Protein AF-A0A966T792-F1 (afdb_monomer_lite)

Sequence (257 aa):
MSVAAVIASVVPAVSEPPTASIADTRCARQATSRSVGGVTYVCRPVGKVLRWKRVAKSGAVTGTSTVTTSTTSTTTTTTTTIEPYRVPTLASSLPDLCRLRDQSMQRRTYGQLVAGFPVIERNFAAKGTFTLALIPIDFADVPGDSAVLSRVADQMRLVSDWYDMVSDGRVRIEWKVHQSWLRVPGTSADYTMSRSRSNDNFLANAAFAAADPLFDFSAVRAVAFVLPKGQTFMAEGVQGFKHSEFGSNGGYLTNEG

Secondary structure (DSSP, 8-state):
-EEEEEEE--PPP---------TT-B-SSTT-EEEETTEEEEEEEETTEEEEEEPP--------------------------PPPPPPSSPPPPGGGG--B---HHHHHHS---SSBSP--SSS-SSEEEEEEEEEEE-SSSPPPTTHHHHHHHHHHHHHHHHHHHHTTSEEEEEEE--SPEEPSS-GGGG-BSS--TT--HHHHHHHHHHTTTS--TTEEEEEEEPPTT--SBSS-EE--TTSHHHHTTSEE-TT-

Radius of gyration: 26.9 Å; chains: 1; bounding box: 62×50×66 Å

pLDDT: mean 76.92, std 19.43, range [28.58, 96.69]

Foldseek 3Di:
DFAWEWADALDQDPPPDPQPDQFFPFDDDAQDWDDGSNWIWGWHDDDPTIGTDTDDDPDDDDDDDDDDDDDDDDDDDDDPDPDPDDDDPDDDDDCVVVFDDDPDPCCVVPVPDPPTPDDRPPQPHLFDEAEEEEAEEEEPAFDADPCQCVRCVVVLVVVQVVSCVVSVNRYGYDYDYDNDYFYQPHGLLVVADPDEDLADCPVVQSRQVRCQVPDDCVRHHYYYYYYHPPDDRYPGMYTNDCPYPQNVVPHDDGPVD

Structure (mmCIF, N/CA/C/O backbone):
data_AF-A0A966T792-F1
#
_entry.id   AF-A0A966T792-F1
#
loop_
_atom_site.group_PDB
_atom_site.id
_atom_site.type_symbol
_atom_site.label_atom_id
_atom_site.label_alt_id
_atom_site.label_comp_id
_atom_site.label_asym_id
_atom_site.label_entity_id
_atom_site.label_seq_id
_atom_site.pdbx_PDB_ins_code
_atom_site.Cartn_x
_atom_site.Cartn_y
_atom_site.Cartn_z
_atom_site.occupancy
_atom_site.B_iso_or_equiv
_atom_site.auth_seq_id
_atom_site.auth_comp_id
_atom_site.auth_asym_id
_atom_site.auth_atom_id
_atom_site.pdbx_PDB_model_num
ATOM 1 N N . MET A 1 1 ? 17.305 1.413 6.878 1.00 42.06 1 MET A N 1
ATOM 2 C CA . MET A 1 1 ? 16.316 0.843 5.982 1.00 42.06 1 MET A CA 1
ATOM 3 C C . MET A 1 1 ? 15.074 1.653 6.172 1.00 42.06 1 MET A C 1
ATOM 5 O O . MET A 1 1 ? 14.223 1.377 6.997 1.00 42.06 1 MET A O 1
ATOM 9 N N . SER A 1 2 ? 15.023 2.726 5.401 1.00 34.38 2 SER A N 1
ATOM 10 C CA . SER A 1 2 ? 13.855 3.568 5.375 1.00 34.38 2 SER A CA 1
ATOM 11 C C . SER A 1 2 ? 12.761 2.897 4.536 1.00 34.38 2 SER A C 1
ATOM 13 O O . SER A 1 2 ? 13.042 2.374 3.450 1.00 34.38 2 SER A O 1
ATOM 15 N N . VAL A 1 3 ? 11.535 2.874 5.062 1.00 44.16 3 VAL A N 1
ATOM 16 C CA . VAL A 1 3 ? 10.407 2.123 4.488 1.00 44.16 3 VAL A CA 1
ATOM 17 C C . VAL A 1 3 ? 9.389 3.078 3.863 1.00 44.16 3 VAL A C 1
ATOM 19 O O . VAL A 1 3 ? 9.005 4.078 4.472 1.00 44.16 3 VAL A O 1
ATOM 22 N N . ALA A 1 4 ? 8.941 2.787 2.637 1.00 49.62 4 ALA A N 1
ATOM 23 C CA . ALA A 1 4 ? 7.912 3.584 1.966 1.00 49.62 4 ALA A CA 1
ATOM 24 C C . ALA A 1 4 ? 6.506 3.256 2.506 1.00 49.62 4 ALA A C 1
ATOM 26 O O . ALA A 1 4 ? 6.201 2.090 2.748 1.00 49.62 4 ALA A O 1
ATOM 27 N N . ALA A 1 5 ? 5.635 4.259 2.658 1.00 45.00 5 ALA A N 1
ATOM 28 C CA . ALA A 1 5 ? 4.272 4.088 3.165 1.00 45.00 5 ALA A CA 1
ATOM 29 C C . ALA A 1 5 ? 3.234 4.229 2.050 1.00 45.00 5 ALA A C 1
ATOM 31 O O . ALA A 1 5 ? 3.293 5.162 1.246 1.00 45.00 5 ALA A O 1
ATOM 32 N N . VAL A 1 6 ? 2.232 3.359 2.058 1.00 58.16 6 VAL A N 1
ATOM 33 C CA . VAL A 1 6 ? 0.978 3.537 1.328 1.00 58.16 6 VAL A CA 1
ATOM 34 C C . VAL A 1 6 ? -0.155 3.339 2.326 1.00 58.16 6 VAL A C 1
ATOM 36 O O . VAL A 1 6 ? -0.290 2.278 2.926 1.00 58.16 6 VAL A O 1
ATOM 39 N N . ILE A 1 7 ? -0.979 4.361 2.523 1.00 56.19 7 ILE A N 1
ATOM 40 C CA . ILE A 1 7 ? -2.182 4.272 3.348 1.00 56.19 7 ILE A CA 1
ATOM 41 C C . ILE A 1 7 ? -3.351 4.112 2.393 1.00 56.19 7 ILE A C 1
ATOM 43 O O . ILE A 1 7 ? -3.724 5.052 1.689 1.00 56.19 7 ILE A O 1
ATOM 47 N N . ALA A 1 8 ? -3.909 2.908 2.339 1.00 45.19 8 ALA A N 1
ATOM 48 C CA . ALA A 1 8 ? -4.995 2.595 1.428 1.00 45.19 8 ALA A CA 1
ATOM 49 C C . ALA A 1 8 ? -6.330 2.592 2.178 1.00 45.19 8 ALA A C 1
ATOM 51 O O . ALA A 1 8 ? -6.572 1.764 3.059 1.00 45.19 8 ALA A O 1
ATOM 52 N N . SER A 1 9 ? -7.241 3.478 1.767 1.00 36.78 9 SER A N 1
ATOM 53 C CA . SER A 1 9 ? -8.664 3.265 2.016 1.00 36.78 9 SER A CA 1
ATOM 54 C C . SER A 1 9 ? -9.124 2.147 1.084 1.00 36.78 9 SER A C 1
ATOM 56 O O . SER A 1 9 ? -9.331 2.356 -0.111 1.00 36.78 9 SER A O 1
ATOM 58 N N . VAL A 1 10 ? -9.214 0.924 1.608 1.00 38.28 10 VAL A N 1
ATOM 59 C CA . VAL A 1 10 ? -9.790 -0.191 0.854 1.00 38.28 10 VAL A CA 1
ATOM 60 C C . VAL A 1 10 ? -11.302 -0.042 0.935 1.00 38.28 10 VAL A C 1
ATOM 62 O O . VAL A 1 10 ? -11.947 -0.566 1.847 1.00 38.28 10 VAL A O 1
ATOM 65 N N . VAL A 1 11 ? -11.866 0.703 -0.014 1.00 31.62 11 VAL A N 1
ATOM 66 C CA . VAL A 1 11 ? -13.300 0.643 -0.287 1.00 31.62 11 VAL A CA 1
ATOM 67 C C . VAL A 1 11 ? -13.582 -0.807 -0.686 1.00 31.62 11 VAL A C 1
ATOM 69 O O . VAL A 1 11 ? -12.902 -1.318 -1.581 1.00 31.62 11 VAL A O 1
ATOM 72 N N . PRO A 1 12 ? -14.510 -1.519 -0.020 1.00 28.58 12 PRO A N 1
ATOM 73 C CA . PRO A 1 12 ? -14.904 -2.830 -0.501 1.00 28.58 12 PRO A CA 1
ATOM 74 C C . PRO A 1 12 ? -15.329 -2.659 -1.956 1.00 28.58 12 PRO A C 1
ATOM 76 O O . PRO A 1 12 ? -16.176 -1.814 -2.254 1.00 28.58 12 PRO A O 1
ATOM 79 N N . ALA A 1 13 ? -14.730 -3.436 -2.860 1.00 30.70 13 ALA A N 1
ATOM 80 C CA . ALA A 1 13 ? -15.309 -3.595 -4.179 1.00 30.70 13 ALA A CA 1
ATOM 81 C C . ALA A 1 13 ? -16.783 -3.937 -3.947 1.00 30.70 13 ALA A C 1
ATOM 83 O O . ALA A 1 13 ? -17.090 -4.864 -3.190 1.00 30.70 13 ALA A O 1
ATOM 84 N N . VAL A 1 14 ? -17.685 -3.135 -4.514 1.00 29.69 14 VAL A N 1
ATOM 85 C CA . VAL A 1 14 ? -19.098 -3.485 -4.563 1.00 29.69 14 VAL A CA 1
ATOM 86 C C . VAL A 1 14 ? -19.133 -4.793 -5.339 1.00 29.69 14 VAL A C 1
ATOM 88 O O . VAL A 1 14 ? -19.034 -4.804 -6.562 1.00 29.69 14 VAL A O 1
ATOM 91 N N . SER A 1 15 ? -19.172 -5.912 -4.620 1.00 33.75 15 SER A N 1
ATOM 92 C CA . SER A 1 15 ? -19.572 -7.169 -5.215 1.00 33.75 15 SER A CA 1
ATOM 93 C C . SER A 1 15 ? -21.035 -6.958 -5.551 1.00 33.75 15 SER A C 1
ATOM 95 O O . SER A 1 15 ? -21.897 -6.935 -4.671 1.00 33.75 15 SER A O 1
ATOM 97 N N . GLU A 1 16 ? -21.316 -6.690 -6.828 1.00 33.69 16 GLU A N 1
ATOM 98 C CA . GLU A 1 16 ? -22.676 -6.836 -7.314 1.00 33.69 16 GLU A CA 1
ATOM 99 C C . GLU A 1 16 ? -23.134 -8.236 -6.887 1.00 33.69 16 GLU A C 1
ATOM 101 O O . GLU A 1 16 ? -22.405 -9.211 -7.122 1.00 33.69 16 GLU A O 1
ATOM 106 N N . PRO A 1 17 ? -24.291 -8.363 -6.208 1.00 38.62 17 PRO A N 1
ATOM 107 C CA . PRO A 1 17 ? -24.816 -9.677 -5.883 1.00 38.62 17 PRO A CA 1
ATOM 108 C C . PRO A 1 17 ? -24.877 -10.473 -7.189 1.00 38.62 17 PRO A C 1
ATOM 110 O O . PRO A 1 17 ? -25.274 -9.894 -8.209 1.00 38.62 17 PRO A O 1
ATOM 113 N N . PRO A 1 18 ? -24.471 -11.758 -7.202 1.00 42.56 18 PRO A N 1
ATOM 114 C CA . PRO A 1 18 ? -24.432 -12.541 -8.428 1.00 42.56 18 PRO A CA 1
ATOM 115 C C . PRO A 1 18 ? -25.801 -12.436 -9.085 1.00 42.56 18 PRO A C 1
ATOM 117 O O . PRO A 1 18 ? -26.807 -12.885 -8.531 1.00 42.56 18 PRO A O 1
ATOM 120 N N . THR A 1 19 ? -25.865 -11.752 -10.228 1.00 52.94 19 THR A N 1
ATOM 121 C CA . THR A 1 19 ? -27.141 -11.504 -10.885 1.00 52.94 19 THR A CA 1
ATOM 122 C C . THR A 1 19 ? -27.685 -12.872 -11.260 1.00 52.94 19 THR A C 1
ATOM 124 O O . THR A 1 19 ? -27.061 -13.581 -12.051 1.00 52.94 19 THR A O 1
ATOM 127 N N . ALA A 1 20 ? -28.809 -13.277 -10.661 1.00 59.00 20 ALA A N 1
ATOM 128 C CA . ALA A 1 20 ? -29.417 -14.569 -10.941 1.00 59.00 20 ALA A CA 1
ATOM 129 C C . ALA A 1 20 ? -29.617 -14.702 -12.462 1.00 59.00 20 ALA A C 1
ATOM 131 O O . ALA A 1 20 ? -30.436 -14.006 -13.065 1.00 59.00 20 ALA A O 1
ATOM 132 N N . SER A 1 21 ? -28.811 -15.554 -13.095 1.00 78.31 21 SER A N 1
ATOM 133 C CA . SER A 1 21 ? -28.774 -15.732 -14.543 1.00 78.31 21 SER A CA 1
ATOM 134 C C . SER A 1 21 ? -29.317 -17.107 -14.879 1.00 78.31 21 SER A C 1
ATOM 136 O O . SER A 1 21 ? -28.835 -18.119 -14.381 1.00 78.31 21 SER A O 1
ATOM 138 N N . ILE A 1 22 ? -30.323 -17.141 -15.748 1.00 82.88 22 ILE A N 1
ATOM 139 C CA . ILE A 1 22 ? -30.853 -18.387 -16.314 1.00 82.88 22 ILE A CA 1
ATOM 140 C C . ILE A 1 22 ? -30.325 -18.636 -17.729 1.00 82.88 22 ILE A C 1
ATOM 142 O O . ILE A 1 22 ? -30.837 -19.519 -18.417 1.00 82.88 22 ILE A O 1
ATOM 146 N N . ALA A 1 23 ? -29.327 -17.868 -18.182 1.00 81.75 23 ALA A N 1
ATOM 147 C CA . ALA A 1 23 ? -28.729 -18.040 -19.502 1.00 81.75 23 ALA A CA 1
ATOM 148 C C . ALA A 1 23 ? -28.283 -19.497 -19.709 1.00 81.75 23 ALA A C 1
ATOM 150 O O . ALA A 1 23 ? -27.702 -20.112 -18.821 1.00 81.75 23 ALA A O 1
ATOM 151 N N . ASP A 1 24 ? -28.606 -20.058 -20.873 1.00 79.81 24 ASP A N 1
ATOM 152 C CA . ASP A 1 24 ? -28.234 -21.414 -21.294 1.00 79.81 24 ASP A CA 1
ATOM 153 C C . ASP A 1 24 ? -28.812 -22.581 -20.474 1.00 79.81 24 ASP A C 1
ATOM 155 O O . ASP A 1 24 ? -28.578 -23.746 -20.811 1.00 79.81 24 ASP A O 1
ATOM 159 N N . THR A 1 25 ? -29.659 -22.304 -19.480 1.00 85.19 25 THR A N 1
ATOM 160 C CA . THR A 1 25 ? -30.459 -23.338 -18.808 1.00 85.19 25 THR A CA 1
ATOM 161 C C . THR A 1 25 ? -31.583 -23.847 -19.719 1.00 85.19 25 THR A C 1
ATOM 163 O O . THR A 1 25 ? -32.030 -23.149 -20.638 1.00 85.19 25 THR A O 1
ATOM 166 N N . ARG A 1 26 ? -32.033 -25.092 -19.499 1.00 83.75 26 ARG A N 1
ATOM 167 C CA . ARG A 1 26 ? -33.078 -25.723 -20.323 1.00 83.75 26 ARG A CA 1
ATOM 168 C C . ARG A 1 26 ? -34.424 -25.021 -20.133 1.00 83.75 26 ARG A C 1
ATOM 170 O O . ARG A 1 26 ? -34.815 -24.697 -19.015 1.00 83.75 26 ARG A O 1
ATOM 177 N N . CYS A 1 27 ? -35.155 -24.843 -21.226 1.00 83.94 27 CYS A N 1
ATOM 178 C CA . CYS A 1 27 ? -36.523 -24.331 -21.213 1.00 83.94 27 CYS A CA 1
ATOM 179 C C . CYS A 1 27 ? -37.479 -25.329 -21.868 1.00 83.94 27 CYS A C 1
ATOM 181 O O . CYS A 1 27 ? -37.089 -26.091 -22.746 1.00 83.94 27 CYS A O 1
ATOM 183 N N . ALA A 1 28 ? -38.730 -25.356 -21.407 1.00 79.25 28 ALA A N 1
ATOM 184 C CA . ALA A 1 28 ? -39.688 -26.390 -21.800 1.00 79.25 28 ALA A CA 1
ATOM 185 C C . ALA A 1 28 ? -40.401 -26.098 -23.131 1.00 79.25 28 ALA A C 1
ATOM 187 O O . ALA A 1 28 ? -40.812 -27.028 -23.817 1.00 79.25 28 ALA A O 1
ATOM 188 N N . ARG A 1 29 ? -40.576 -24.818 -23.492 1.00 76.56 29 ARG A N 1
ATOM 189 C CA . ARG A 1 29 ? -41.364 -24.399 -24.661 1.00 76.56 29 ARG A CA 1
ATOM 190 C C . ARG A 1 29 ? -40.671 -23.290 -25.440 1.00 76.56 29 ARG A C 1
ATOM 192 O O . ARG A 1 29 ? -40.323 -22.253 -24.877 1.00 76.56 29 ARG A O 1
ATOM 199 N N . GLN A 1 30 ? -40.503 -23.511 -26.741 1.00 78.25 30 GLN A N 1
ATOM 200 C CA . GLN A 1 30 ? -39.900 -22.552 -27.665 1.00 78.25 30 GLN A CA 1
ATOM 201 C C . GLN A 1 30 ? -40.684 -21.229 -27.682 1.00 78.25 30 GLN A C 1
ATOM 203 O O . GLN A 1 30 ? -41.895 -21.219 -27.477 1.00 78.25 30 GLN A O 1
ATOM 208 N N . ALA A 1 31 ? -39.981 -20.113 -27.902 1.00 76.56 31 ALA A N 1
ATOM 209 C CA . ALA A 1 31 ? -40.536 -18.757 -28.002 1.00 76.56 31 ALA A CA 1
ATOM 210 C C . ALA A 1 31 ? -41.227 -18.208 -26.734 1.00 76.56 31 ALA A C 1
ATOM 212 O O . ALA A 1 31 ? -41.814 -17.131 -26.774 1.00 76.56 31 ALA A O 1
ATOM 213 N N . THR A 1 32 ? -41.105 -18.881 -25.585 1.00 78.94 32 THR A N 1
ATOM 214 C CA . THR A 1 32 ? -41.547 -18.327 -24.293 1.00 78.94 32 THR A CA 1
ATOM 215 C C . THR A 1 32 ? -40.504 -17.344 -23.755 1.00 78.94 32 THR A C 1
ATOM 217 O O . THR A 1 32 ? -39.305 -17.589 -23.910 1.00 78.94 32 THR A O 1
ATOM 220 N N . SER A 1 33 ? -40.934 -16.253 -23.113 1.00 83.44 33 SER A N 1
ATOM 221 C CA . SER A 1 33 ? -40.056 -15.267 -22.472 1.00 83.44 33 SER A CA 1
ATOM 222 C C . SER A 1 33 ? -40.131 -15.331 -20.939 1.00 83.44 33 SER A C 1
ATOM 224 O O . SER A 1 33 ? -41.158 -15.694 -20.367 1.00 83.44 33 SER A O 1
ATOM 226 N N . ARG A 1 34 ? -39.027 -15.011 -20.254 1.00 78.94 34 ARG A N 1
ATOM 227 C CA . ARG A 1 34 ? -38.946 -14.921 -18.786 1.00 78.94 34 ARG A CA 1
ATOM 228 C C . ARG A 1 34 ? -37.963 -13.830 -18.384 1.00 78.94 34 ARG A C 1
ATOM 230 O O . ARG A 1 34 ? -36.869 -13.766 -18.934 1.00 78.94 34 ARG A O 1
ATOM 237 N N . SER A 1 35 ? -38.330 -12.998 -17.414 1.00 78.25 35 SER A N 1
ATOM 238 C CA . SER A 1 35 ? -37.433 -11.983 -16.851 1.00 78.25 35 SER A CA 1
ATOM 239 C C . SER A 1 35 ? -36.839 -12.471 -15.530 1.00 78.25 35 SER A C 1
ATOM 241 O O . SER A 1 35 ? -37.573 -12.962 -14.673 1.00 78.25 35 SER A O 1
ATOM 243 N N . VAL A 1 36 ? -35.516 -12.375 -15.378 1.00 73.56 36 VAL A N 1
ATOM 244 C CA . VAL A 1 36 ? -34.793 -12.692 -14.133 1.00 73.56 36 VAL A CA 1
ATOM 245 C C . VAL A 1 36 ? -33.713 -11.633 -13.930 1.00 73.56 36 VAL A C 1
ATOM 247 O O . VAL A 1 36 ? -32.940 -11.362 -14.848 1.00 73.56 36 VAL A O 1
ATOM 250 N N . GLY A 1 37 ? -33.689 -10.993 -12.758 1.00 67.88 37 GLY A N 1
ATOM 251 C CA . GLY A 1 37 ? -32.704 -9.950 -12.446 1.00 67.88 37 GLY A CA 1
ATOM 252 C C . GLY A 1 37 ? -32.761 -8.729 -13.377 1.00 67.88 37 GLY A C 1
ATOM 253 O O . GLY A 1 37 ? -31.725 -8.178 -13.724 1.00 67.88 37 GLY A O 1
ATOM 254 N N . GLY A 1 38 ? -33.952 -8.337 -13.854 1.00 72.50 38 GLY A N 1
ATOM 255 C CA . GLY A 1 38 ? -34.125 -7.178 -14.749 1.00 72.50 38 GLY A CA 1
ATOM 256 C C . GLY A 1 38 ? -33.709 -7.413 -16.209 1.00 72.50 38 GLY A C 1
ATOM 257 O O . GLY A 1 38 ? -33.720 -6.477 -17.017 1.00 72.50 38 GLY A O 1
ATOM 258 N N . VAL A 1 39 ? -33.373 -8.660 -16.548 1.00 77.69 39 VAL A N 1
ATOM 259 C CA . VAL A 1 39 ? -32.970 -9.108 -17.879 1.00 77.69 39 VAL A CA 1
ATOM 260 C C . VAL A 1 39 ? -34.018 -10.068 -18.439 1.00 77.69 39 VAL A C 1
ATOM 262 O O . VAL A 1 39 ? -34.337 -11.084 -17.820 1.00 77.69 39 VAL A O 1
ATOM 265 N N . THR A 1 40 ? -34.525 -9.776 -19.637 1.00 81.25 40 THR A N 1
ATOM 266 C CA . THR A 1 40 ? -35.469 -10.650 -20.346 1.00 81.25 40 THR A CA 1
ATOM 267 C C . THR A 1 40 ? -34.716 -11.743 -21.100 1.00 81.25 40 THR A C 1
ATOM 269 O O . THR A 1 40 ? -33.769 -11.465 -21.830 1.00 81.25 40 THR A O 1
ATOM 272 N N . TYR A 1 41 ? -35.159 -12.989 -20.965 1.00 82.75 41 TYR A N 1
ATOM 273 C CA . TYR A 1 41 ? -34.666 -14.153 -21.692 1.00 82.75 41 TYR A CA 1
ATOM 274 C C . TYR A 1 41 ? -35.785 -14.730 -22.561 1.00 82.75 41 TYR A C 1
ATOM 276 O O . TYR A 1 41 ? -36.948 -14.703 -22.170 1.00 82.75 41 TYR A O 1
ATOM 284 N N . VAL A 1 42 ? -35.444 -15.282 -23.724 1.00 88.62 42 VAL A N 1
ATOM 285 C CA . VAL A 1 42 ? -36.361 -15.994 -24.625 1.00 88.62 42 VAL A CA 1
ATOM 286 C C . VAL A 1 42 ? -35.832 -17.400 -24.874 1.00 88.62 42 VAL A C 1
ATOM 288 O O . VAL A 1 42 ? -34.641 -17.596 -25.117 1.00 88.62 42 VAL A O 1
ATOM 291 N N . CYS A 1 43 ? -36.722 -18.383 -24.814 1.00 83.88 43 CYS A N 1
ATOM 292 C CA . CYS A 1 43 ? -36.411 -19.778 -25.076 1.00 83.88 43 CYS A CA 1
ATOM 293 C C . CYS A 1 43 ? -36.206 -20.020 -26.579 1.00 83.88 43 CYS A C 1
ATOM 295 O O . CYS A 1 43 ? -37.140 -19.864 -27.374 1.00 83.88 43 CYS A O 1
ATOM 297 N N . ARG A 1 44 ? -34.990 -20.409 -26.975 1.00 84.50 44 ARG A N 1
ATOM 298 C CA . ARG A 1 44 ? -34.620 -20.688 -28.370 1.00 84.50 44 ARG A CA 1
ATOM 299 C C . ARG A 1 44 ? -34.010 -22.088 -28.516 1.00 84.50 44 ARG A C 1
ATOM 301 O O . ARG A 1 44 ? -33.378 -22.575 -27.574 1.00 84.50 44 ARG A O 1
ATOM 308 N N . PRO A 1 45 ? -34.176 -22.742 -29.677 1.00 78.00 45 PRO A N 1
ATOM 309 C CA . PRO A 1 45 ? -33.477 -23.986 -29.970 1.00 78.00 45 PRO A CA 1
ATOM 310 C C . PRO A 1 45 ? -31.968 -23.746 -30.081 1.00 78.00 45 PRO A C 1
ATOM 312 O O . PRO A 1 45 ? -31.516 -22.815 -30.746 1.00 78.00 45 PRO A O 1
ATOM 315 N N . VAL A 1 46 ? -31.195 -24.595 -29.407 1.00 78.81 46 VAL A N 1
ATOM 316 C CA . VAL A 1 46 ? -29.733 -24.672 -29.477 1.00 78.81 46 VAL A CA 1
ATOM 317 C C . VAL A 1 46 ? -29.379 -26.142 -29.697 1.00 78.81 46 VAL A C 1
ATOM 319 O O . VAL A 1 46 ? -29.391 -26.954 -28.769 1.00 78.81 46 VAL A O 1
ATOM 322 N N . GLY A 1 47 ? -29.127 -26.510 -30.953 1.00 79.56 47 GLY A N 1
ATOM 323 C CA . GLY A 1 47 ? -29.035 -27.915 -31.355 1.00 79.56 47 GLY A CA 1
ATOM 324 C C . GLY A 1 47 ? -30.374 -28.641 -31.164 1.00 79.56 47 GLY A C 1
ATOM 325 O O . GLY A 1 47 ? -31.416 -28.135 -31.569 1.00 79.56 47 GLY A O 1
ATOM 326 N N . LYS A 1 48 ? -30.352 -29.818 -30.523 1.00 80.19 48 LYS A N 1
ATOM 327 C CA . LYS A 1 48 ? -31.550 -30.641 -30.241 1.00 80.19 48 LYS A CA 1
ATOM 328 C C . LYS A 1 48 ? -32.287 -30.265 -28.943 1.00 80.19 48 LYS A C 1
ATOM 330 O O . LYS A 1 48 ? -33.224 -30.956 -28.557 1.00 80.19 48 LYS A O 1
ATOM 335 N N . VAL A 1 49 ? -31.855 -29.220 -28.232 1.00 78.56 49 VAL A N 1
ATOM 336 C CA . VAL A 1 49 ? -32.428 -28.816 -26.935 1.00 78.56 49 VAL A CA 1
ATOM 337 C C . VAL A 1 49 ? -32.835 -27.346 -26.932 1.00 78.56 49 VAL A C 1
ATOM 339 O O . VAL A 1 49 ? -32.244 -26.516 -27.615 1.00 78.56 49 VAL A O 1
ATOM 342 N N . LEU A 1 50 ? -33.844 -27.011 -26.132 1.00 81.62 50 LEU A N 1
ATOM 343 C CA . LEU A 1 50 ? -34.318 -25.644 -25.941 1.00 81.62 50 LEU A CA 1
ATOM 344 C C . LEU A 1 50 ? -33.592 -24.988 -24.757 1.00 81.62 50 LEU A C 1
ATOM 346 O O . LEU A 1 50 ? -33.519 -25.578 -23.673 1.00 81.62 50 LEU A O 1
ATOM 350 N N . ARG A 1 51 ? -33.061 -23.773 -24.949 1.00 85.50 51 ARG A N 1
ATOM 351 C CA . ARG A 1 51 ? -32.331 -23.018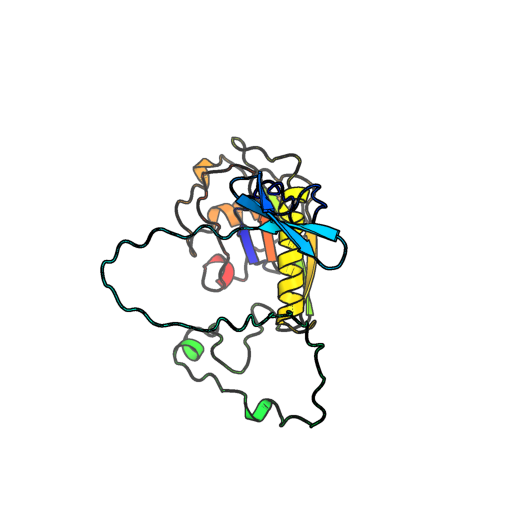 -23.914 1.00 85.50 51 ARG A CA 1
ATOM 352 C C . ARG A 1 51 ? -32.726 -21.542 -23.847 1.00 85.50 51 ARG A C 1
ATOM 354 O O . ARG A 1 51 ? -33.088 -20.931 -24.853 1.00 85.50 51 ARG A O 1
ATOM 361 N N . TRP A 1 52 ? -32.635 -20.959 -22.653 1.00 82.56 52 TRP A N 1
ATOM 362 C CA . TRP A 1 52 ? -32.882 -19.533 -22.422 1.00 82.56 52 TRP A CA 1
ATOM 363 C C . TRP A 1 52 ? -31.746 -18.667 -22.982 1.00 82.56 52 TRP A C 1
ATOM 365 O O . TRP A 1 52 ? -30.582 -18.841 -22.621 1.00 82.56 52 TRP A O 1
ATOM 375 N N . LYS A 1 53 ? -32.084 -17.694 -23.833 1.00 86.75 53 LYS A N 1
ATOM 376 C CA . LYS A 1 53 ? -31.146 -16.717 -24.405 1.00 86.75 53 LYS A CA 1
ATOM 377 C C . LYS A 1 53 ? -31.545 -15.297 -24.029 1.00 86.75 53 LYS A C 1
ATOM 379 O O . LYS A 1 53 ? -32.717 -14.947 -24.111 1.00 86.75 53 LYS A O 1
ATOM 384 N N . ARG A 1 54 ? -30.573 -14.484 -23.610 1.00 86.12 54 ARG A N 1
ATOM 385 C CA . ARG A 1 54 ? -30.786 -13.086 -23.209 1.00 86.12 54 ARG A CA 1
ATOM 386 C C . ARG A 1 54 ? -31.284 -12.254 -24.396 1.00 86.12 54 ARG A C 1
ATOM 388 O O . ARG A 1 54 ? -30.768 -12.384 -25.502 1.00 86.12 54 ARG A O 1
ATOM 395 N N . VAL A 1 55 ? -32.255 -11.384 -24.150 1.00 80.00 55 VAL A N 1
ATOM 396 C CA . VAL A 1 55 ? -32.729 -10.365 -25.089 1.00 80.00 55 VAL A CA 1
ATOM 397 C C . VAL A 1 55 ? -32.061 -9.044 -24.719 1.00 80.00 55 VAL A C 1
ATOM 399 O O . VAL A 1 55 ? -32.110 -8.628 -23.561 1.00 80.00 55 VAL A O 1
ATOM 402 N N . ALA A 1 56 ? -31.406 -8.397 -25.682 1.00 66.38 56 ALA A N 1
ATOM 403 C CA . ALA A 1 56 ? -30.845 -7.067 -25.476 1.00 66.38 56 ALA A CA 1
ATOM 404 C C . ALA A 1 56 ? -31.980 -6.049 -25.252 1.00 66.38 56 ALA A C 1
ATOM 406 O O . ALA A 1 56 ? -32.971 -6.058 -25.982 1.00 66.38 56 ALA A O 1
ATOM 407 N N . LYS A 1 57 ? -31.848 -5.174 -24.246 1.00 51.44 57 LYS A N 1
ATOM 408 C CA . LYS A 1 57 ? -32.719 -3.997 -24.100 1.00 51.44 57 LYS A CA 1
ATOM 409 C C . LYS A 1 57 ? -32.370 -3.015 -25.221 1.00 51.44 57 LYS A C 1
ATOM 411 O O . LYS A 1 57 ? -31.263 -2.487 -25.225 1.00 51.44 57 LYS A O 1
ATOM 416 N N . SER A 1 58 ? -33.297 -2.752 -26.140 1.00 39.56 58 SER A N 1
ATOM 417 C CA . SER A 1 58 ? -33.180 -1.599 -27.037 1.00 39.56 58 SER A CA 1
ATOM 418 C C . SER A 1 58 ? -33.326 -0.325 -26.211 1.00 39.56 58 SER A C 1
ATOM 420 O O . SER A 1 58 ? -34.392 -0.063 -25.655 1.00 39.56 58 SER A O 1
ATOM 422 N N . GLY A 1 59 ? -32.243 0.443 -26.093 1.00 35.53 59 GLY A N 1
ATOM 423 C CA . GLY A 1 59 ? -32.299 1.810 -25.589 1.00 35.53 59 GLY A CA 1
ATOM 424 C C . GLY A 1 59 ? -33.136 2.667 -26.534 1.00 35.53 59 GLY A C 1
ATOM 425 O O . GLY A 1 59 ? -32.941 2.627 -27.748 1.00 35.53 59 GLY A O 1
ATOM 426 N N . ALA A 1 60 ? -34.089 3.406 -25.972 1.00 31.11 60 ALA A N 1
ATOM 427 C CA . ALA A 1 60 ? -34.848 4.412 -26.691 1.00 31.11 60 ALA A CA 1
ATOM 428 C C . ALA A 1 60 ? -33.895 5.525 -27.149 1.00 31.11 60 ALA A C 1
ATOM 430 O O . ALA A 1 60 ? -33.309 6.219 -26.321 1.00 31.11 60 ALA A O 1
ATOM 431 N N . VAL A 1 61 ? -33.745 5.687 -28.463 1.00 32.16 61 VAL A N 1
ATOM 432 C CA . VAL A 1 61 ? -33.178 6.891 -29.071 1.00 32.16 61 VAL A CA 1
ATOM 433 C C . VAL A 1 61 ? -34.291 7.524 -29.890 1.00 32.16 61 VAL A C 1
ATOM 435 O O . VAL A 1 61 ? -34.741 6.980 -30.896 1.00 32.16 61 VAL A O 1
ATOM 438 N N . THR A 1 62 ? -34.776 8.655 -29.392 1.00 31.72 62 THR A N 1
ATOM 439 C CA . THR A 1 62 ? -35.664 9.578 -30.090 1.00 31.72 62 THR A CA 1
ATOM 440 C C . THR A 1 62 ? -34.933 10.116 -31.319 1.00 31.72 62 THR A C 1
ATOM 442 O O . THR A 1 62 ? -33.836 10.653 -31.188 1.00 31.72 62 THR A O 1
ATOM 445 N N . GLY A 1 63 ? -35.522 9.986 -32.506 1.00 31.42 63 GLY A N 1
ATOM 446 C CA . GLY A 1 63 ? -34.937 10.543 -33.723 1.00 31.42 63 GLY A CA 1
ATOM 447 C C . GLY A 1 63 ? -35.675 10.123 -34.984 1.00 31.42 63 GLY A C 1
ATOM 448 O O . GLY A 1 63 ? -35.385 9.090 -35.575 1.00 31.42 63 GLY A O 1
ATOM 449 N N . THR A 1 64 ? -36.638 10.943 -35.387 1.00 32.34 64 THR A N 1
ATOM 450 C CA . THR A 1 64 ? -37.321 10.922 -36.680 1.00 32.34 64 THR A CA 1
ATOM 451 C C . THR A 1 64 ? -36.321 10.901 -37.840 1.00 32.34 64 THR A C 1
ATOM 453 O O . THR A 1 64 ? -35.552 11.847 -37.986 1.00 32.34 64 THR A O 1
ATOM 456 N N . SER A 1 65 ? -36.359 9.875 -38.694 1.00 31.45 65 SER A N 1
ATOM 457 C CA . SER A 1 65 ? -36.317 9.998 -40.164 1.00 31.45 65 SER A CA 1
ATOM 458 C C . SER A 1 65 ? -36.300 8.629 -40.839 1.00 31.45 65 SER A C 1
ATOM 460 O O . SER A 1 65 ? -35.532 7.731 -40.504 1.00 31.45 65 SER A O 1
ATOM 462 N N . THR A 1 66 ? -37.198 8.508 -41.804 1.00 36.47 66 THR A N 1
ATOM 463 C CA . THR A 1 66 ? -37.497 7.357 -42.645 1.00 36.47 66 THR A CA 1
ATOM 464 C C . THR A 1 66 ? -36.406 7.162 -43.694 1.00 36.47 66 THR A C 1
ATOM 466 O O . THR A 1 66 ? -36.266 8.018 -44.557 1.00 36.47 66 THR A O 1
ATOM 469 N N . VAL A 1 67 ? -35.694 6.030 -43.688 1.00 32.56 67 VAL A N 1
ATOM 470 C CA . VAL A 1 67 ? -35.070 5.461 -44.898 1.00 32.56 67 VAL A CA 1
ATOM 471 C C . VAL A 1 67 ? -35.084 3.935 -44.790 1.00 32.56 67 VAL A C 1
ATOM 473 O O . VAL A 1 67 ? -34.534 3.349 -43.860 1.00 32.56 67 VAL A O 1
ATOM 476 N N . THR A 1 68 ? -35.751 3.303 -45.751 1.00 35.78 68 THR A N 1
ATOM 477 C CA . THR A 1 68 ? -35.828 1.855 -45.939 1.00 35.78 68 THR A CA 1
ATOM 478 C C . THR A 1 68 ? -34.544 1.362 -46.598 1.00 35.78 68 THR A C 1
ATOM 480 O O . THR A 1 68 ? -34.315 1.656 -47.768 1.00 35.78 68 THR A O 1
ATOM 483 N N . THR A 1 69 ? -33.748 0.562 -45.887 1.00 32.19 69 THR A N 1
ATOM 484 C CA . THR A 1 69 ? -32.649 -0.198 -46.498 1.00 32.19 69 THR A CA 1
ATOM 485 C C . THR A 1 69 ? -32.627 -1.606 -45.914 1.00 32.19 69 THR A C 1
ATOM 487 O O . THR A 1 69 ? -32.425 -1.801 -44.717 1.00 32.19 69 THR A O 1
ATOM 490 N N . SER A 1 70 ? -32.887 -2.598 -46.766 1.00 39.06 70 SER A N 1
ATOM 491 C CA . SER A 1 70 ? -32.760 -4.019 -46.448 1.00 39.06 70 SER A CA 1
ATOM 492 C C . SER A 1 70 ? -31.288 -4.371 -46.242 1.00 39.06 70 SER A C 1
ATOM 494 O O . SER A 1 70 ? -30.526 -4.418 -47.204 1.00 39.06 70 SER A O 1
ATOM 496 N N . THR A 1 71 ? -30.897 -4.649 -44.999 1.00 32.69 71 THR A N 1
ATOM 497 C CA . THR A 1 71 ? -29.537 -5.092 -44.668 1.00 32.69 71 THR A CA 1
ATOM 498 C C . THR A 1 71 ? -29.571 -6.534 -44.176 1.00 32.69 71 THR A C 1
ATOM 500 O O . THR A 1 71 ? -30.054 -6.833 -43.084 1.00 32.69 71 THR A O 1
ATOM 503 N N . THR A 1 72 ? -29.051 -7.437 -45.004 1.00 34.84 72 THR A N 1
ATOM 504 C CA . THR A 1 72 ? -28.766 -8.837 -44.678 1.00 34.84 72 THR A CA 1
ATOM 505 C C . THR A 1 72 ? -27.798 -8.902 -43.494 1.00 34.84 72 THR A C 1
ATOM 507 O O . THR A 1 72 ? -26.635 -8.523 -43.608 1.00 34.84 72 THR A O 1
ATOM 510 N N . SER A 1 73 ? -28.273 -9.360 -42.335 1.00 38.78 73 SER A N 1
ATOM 511 C CA . SER A 1 73 ? -27.472 -9.477 -41.114 1.00 38.78 73 SER A CA 1
ATOM 512 C C . SER A 1 73 ? -26.675 -10.786 -41.096 1.00 38.78 73 SER A C 1
ATOM 514 O O . SER A 1 73 ? -27.158 -11.819 -40.621 1.00 38.78 73 SER A O 1
ATOM 516 N N . THR A 1 74 ? -25.441 -10.751 -41.594 1.00 34.53 74 THR A N 1
ATOM 517 C CA . THR A 1 74 ? -24.458 -11.824 -41.391 1.00 34.53 74 THR A CA 1
ATOM 518 C C . THR A 1 74 ? -24.046 -11.835 -39.917 1.00 34.53 74 THR A C 1
ATOM 520 O O . THR A 1 74 ? -23.499 -10.863 -39.403 1.00 34.53 74 THR A O 1
ATOM 523 N N . THR A 1 75 ? -24.364 -12.917 -39.204 1.00 39.50 75 THR A N 1
ATOM 524 C CA . THR A 1 75 ? -24.070 -13.058 -37.770 1.00 39.50 75 THR A CA 1
ATOM 525 C C . THR A 1 75 ? -22.627 -13.531 -37.594 1.00 39.50 75 THR A C 1
ATOM 527 O O . THR A 1 75 ? -22.351 -14.727 -37.661 1.00 39.50 75 THR A O 1
ATOM 530 N N . THR A 1 76 ? -21.692 -12.605 -37.384 1.00 39.06 76 THR A N 1
ATOM 531 C CA . THR A 1 76 ? -20.305 -12.948 -37.039 1.00 39.06 76 THR A CA 1
ATOM 532 C C . THR A 1 76 ? -20.250 -13.373 -35.573 1.00 39.06 76 THR A C 1
ATOM 534 O O . THR A 1 76 ? -20.502 -12.580 -34.668 1.00 39.06 76 THR A O 1
ATOM 537 N N . THR A 1 77 ? -19.963 -14.651 -35.334 1.00 43.91 77 THR A N 1
ATOM 538 C CA . THR A 1 77 ? -19.763 -15.203 -33.990 1.00 43.91 77 THR A CA 1
ATOM 539 C C . THR A 1 77 ? -18.323 -14.914 -33.577 1.00 43.91 77 THR A C 1
ATOM 541 O O . THR A 1 77 ? -17.407 -15.567 -34.068 1.00 43.91 77 THR A O 1
ATOM 544 N N . THR A 1 78 ? -18.094 -13.924 -32.713 1.00 42.34 78 THR A N 1
ATOM 545 C CA . THR A 1 78 ? -16.751 -13.640 -32.186 1.00 42.34 78 THR A CA 1
ATOM 546 C C . THR A 1 78 ? -16.424 -14.653 -31.091 1.00 42.34 78 THR A C 1
ATOM 548 O O . THR A 1 78 ? -16.861 -14.524 -29.949 1.00 42.34 78 THR A O 1
ATOM 551 N N . THR A 1 79 ? -15.698 -15.710 -31.444 1.00 48.59 79 THR A N 1
ATOM 552 C CA . THR A 1 79 ? -15.097 -16.631 -30.477 1.00 48.59 79 THR A CA 1
ATOM 553 C C . THR A 1 79 ? -13.819 -15.986 -29.947 1.00 48.59 79 THR A C 1
ATOM 555 O O . THR A 1 79 ? -12.859 -15.825 -30.699 1.00 48.59 79 THR A O 1
ATOM 558 N N . THR A 1 80 ? -13.791 -15.592 -28.671 1.00 48.81 80 THR A N 1
ATOM 559 C CA . THR A 1 80 ? -12.558 -15.132 -28.015 1.00 48.81 80 THR A CA 1
ATOM 560 C C . THR A 1 80 ? -11.620 -16.326 -27.870 1.00 48.81 80 THR A C 1
ATOM 562 O O . THR A 1 80 ? -11.719 -17.108 -26.928 1.00 48.81 80 THR A O 1
ATOM 565 N N . THR A 1 81 ? -10.750 -16.505 -28.857 1.00 57.00 81 THR A N 1
ATOM 566 C CA . THR A 1 81 ? -9.659 -17.477 -28.810 1.00 57.00 81 THR A CA 1
ATOM 567 C C . THR A 1 81 ? -8.557 -16.852 -27.965 1.00 57.00 81 THR A C 1
ATOM 569 O O . THR A 1 81 ? -8.046 -15.795 -28.326 1.00 57.00 81 THR A O 1
ATOM 572 N N . ILE A 1 82 ? -8.215 -17.462 -26.827 1.00 60.84 82 ILE A N 1
ATOM 573 C CA . ILE A 1 82 ? -6.988 -17.104 -26.108 1.00 60.84 82 ILE A CA 1
ATOM 574 C C . ILE A 1 82 ? -5.842 -17.592 -26.990 1.00 60.84 82 ILE A C 1
ATOM 576 O O . ILE A 1 82 ? -5.604 -18.796 -27.082 1.00 60.84 82 ILE A O 1
ATOM 580 N N . GLU A 1 83 ? -5.204 -16.678 -27.720 1.00 72.50 83 GLU A N 1
ATOM 581 C CA . GLU A 1 83 ? -4.045 -17.034 -28.528 1.00 72.50 83 GLU A CA 1
ATOM 582 C C . GLU A 1 83 ? -2.873 -17.345 -27.582 1.00 72.50 83 GLU A C 1
ATOM 584 O O . GLU A 1 83 ? -2.507 -16.496 -26.765 1.00 72.50 83 GLU A O 1
ATOM 589 N N . PRO A 1 84 ? -2.294 -18.557 -27.632 1.00 73.75 84 PRO A N 1
ATOM 590 C CA . PRO A 1 84 ? -1.133 -18.880 -26.818 1.00 73.75 84 PRO A CA 1
ATOM 591 C C . PRO A 1 84 ? 0.053 -18.012 -27.247 1.00 73.75 84 PRO A C 1
ATOM 593 O O . PRO A 1 84 ? 0.300 -17.842 -28.443 1.00 73.75 84 PRO A O 1
ATOM 596 N N . TYR A 1 85 ? 0.804 -17.491 -26.271 1.00 76.75 85 TYR A N 1
ATOM 597 C CA . TYR A 1 85 ? 2.032 -16.742 -26.533 1.00 76.75 85 TYR A CA 1
ATOM 598 C C . TYR A 1 85 ? 2.969 -17.562 -27.429 1.00 76.75 85 TYR A C 1
ATOM 600 O O . TYR A 1 85 ? 3.332 -18.695 -27.102 1.00 76.75 85 TYR A O 1
ATOM 608 N N . ARG A 1 86 ? 3.358 -16.991 -28.572 1.00 79.25 86 ARG A N 1
ATOM 609 C CA . ARG A 1 86 ? 4.333 -17.592 -29.483 1.00 79.25 86 ARG A CA 1
ATOM 610 C C . ARG A 1 86 ? 5.682 -16.931 -29.257 1.00 79.25 86 ARG A C 1
ATOM 612 O O . ARG A 1 86 ? 5.830 -15.733 -29.487 1.00 79.25 86 ARG A O 1
ATOM 619 N N . VAL A 1 87 ? 6.665 -17.724 -28.842 1.00 78.62 87 VAL A N 1
ATOM 620 C CA . VAL A 1 87 ? 8.054 -17.264 -28.751 1.00 78.62 87 VAL A CA 1
ATOM 621 C C . VAL A 1 87 ? 8.525 -16.866 -30.161 1.00 78.62 87 VAL A C 1
ATOM 623 O O . VAL A 1 87 ? 8.312 -17.639 -31.101 1.00 78.62 87 VAL A O 1
ATOM 626 N N . PRO A 1 88 ? 9.151 -15.690 -30.344 1.00 80.94 88 PRO A N 1
ATOM 627 C CA . PRO A 1 88 ? 9.695 -15.285 -31.636 1.00 80.94 88 PRO A CA 1
ATOM 628 C C . PRO A 1 88 ? 10.705 -16.310 -32.165 1.00 80.94 88 PRO A C 1
ATOM 630 O O . PRO A 1 88 ? 11.618 -16.720 -31.453 1.00 80.94 88 PRO A O 1
ATOM 633 N N . THR A 1 89 ? 10.568 -16.706 -33.431 1.00 84.94 89 THR A N 1
ATOM 634 C CA . THR A 1 89 ? 11.511 -17.618 -34.105 1.00 84.94 89 THR A CA 1
ATOM 635 C C . THR A 1 89 ? 12.747 -16.905 -34.651 1.00 84.94 89 THR A C 1
ATOM 637 O O . THR A 1 89 ? 13.725 -17.555 -35.012 1.00 84.94 89 THR A O 1
ATOM 640 N N . LEU A 1 90 ? 12.709 -15.573 -34.729 1.00 86.44 90 LEU A N 1
ATOM 641 C CA . LEU A 1 90 ? 13.815 -14.732 -35.174 1.00 86.44 90 LEU A CA 1
ATOM 642 C C . LEU A 1 90 ? 14.446 -14.029 -33.976 1.00 86.44 90 LEU A C 1
ATOM 644 O O . LEU A 1 90 ? 13.744 -13.513 -33.104 1.00 86.44 90 LEU A O 1
ATOM 648 N N . ALA A 1 91 ? 15.777 -13.980 -33.958 1.00 83.31 91 ALA A N 1
ATOM 649 C CA . ALA A 1 91 ? 16.509 -13.222 -32.956 1.00 83.31 91 ALA A CA 1
ATOM 650 C C . ALA A 1 91 ? 16.189 -11.724 -33.091 1.00 83.31 91 ALA A C 1
ATOM 652 O O . ALA A 1 91 ? 16.283 -11.152 -34.177 1.00 83.31 91 ALA A O 1
ATOM 653 N N . SER A 1 92 ? 15.820 -11.089 -31.978 1.00 80.81 92 SER A N 1
ATOM 654 C CA . SER A 1 92 ? 15.651 -9.636 -31.921 1.00 80.81 92 SER A CA 1
ATOM 655 C C . SER A 1 92 ? 16.998 -8.931 -32.081 1.00 80.81 92 SER A C 1
ATOM 657 O O . SER A 1 92 ? 18.037 -9.436 -31.650 1.00 80.81 92 SER A O 1
ATOM 659 N N . SER A 1 93 ? 16.974 -7.711 -32.621 1.00 86.00 93 SER A N 1
ATOM 660 C CA . SER A 1 93 ? 18.095 -6.779 -32.495 1.0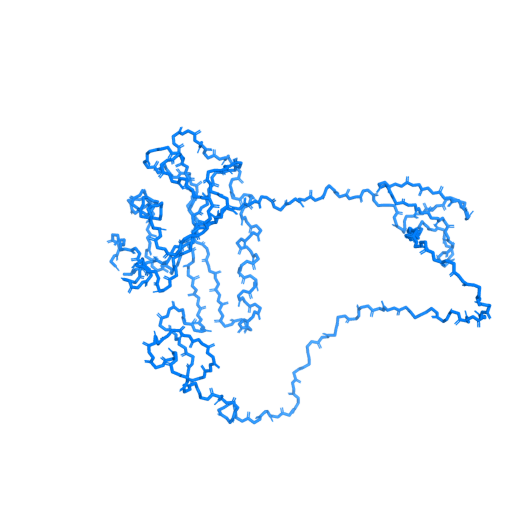0 86.00 93 SER A CA 1
ATOM 661 C C . SER A 1 93 ? 18.423 -6.517 -31.021 1.00 86.00 93 SER A C 1
ATOM 663 O O . SER A 1 93 ? 17.547 -6.628 -30.155 1.00 86.00 93 SER A O 1
ATOM 665 N N . LEU A 1 94 ? 19.672 -6.130 -30.738 1.00 86.00 94 LEU A N 1
ATOM 666 C CA . LEU A 1 94 ? 20.102 -5.777 -29.384 1.00 86.00 94 LEU A CA 1
ATOM 667 C C . LEU A 1 94 ? 19.186 -4.682 -28.802 1.00 86.00 94 LEU A C 1
ATOM 669 O O . LEU A 1 94 ? 19.044 -3.631 -29.433 1.00 86.00 94 LEU A O 1
ATOM 673 N N . PRO A 1 95 ? 18.608 -4.872 -27.598 1.00 81.31 95 PRO A N 1
ATOM 674 C CA . PRO A 1 95 ? 17.692 -3.901 -26.998 1.00 81.31 95 PRO A CA 1
ATOM 675 C C . PRO A 1 95 ? 18.297 -2.504 -26.837 1.00 81.31 95 PRO A C 1
ATOM 677 O O . PRO A 1 95 ? 17.572 -1.513 -26.882 1.00 81.31 95 PRO A O 1
ATOM 680 N N . ASP A 1 96 ? 19.622 -2.418 -26.676 1.00 85.00 96 ASP A N 1
ATOM 681 C CA . ASP A 1 96 ? 20.366 -1.162 -26.548 1.00 85.00 96 ASP A CA 1
ATOM 682 C C . ASP A 1 96 ? 20.168 -0.207 -27.728 1.00 85.00 96 ASP A C 1
ATOM 684 O O . ASP A 1 96 ? 20.185 1.007 -27.530 1.00 85.00 96 ASP A O 1
ATOM 688 N N . LEU A 1 97 ? 19.904 -0.733 -28.928 1.00 86.44 97 LEU A N 1
ATOM 689 C CA . LEU A 1 97 ? 19.642 0.075 -30.122 1.00 86.44 97 LEU A CA 1
ATOM 690 C C . LEU A 1 97 ? 18.334 0.872 -30.019 1.00 86.44 97 LEU A C 1
ATOM 692 O O . LEU A 1 97 ? 18.210 1.930 -30.627 1.00 86.44 97 LEU A O 1
ATOM 696 N N . CYS A 1 98 ? 17.375 0.390 -29.225 1.00 85.00 98 CYS A N 1
ATOM 697 C CA . CYS A 1 98 ? 16.067 1.018 -29.036 1.00 85.00 98 CYS A CA 1
ATOM 698 C C . CYS A 1 98 ? 15.945 1.749 -27.689 1.00 85.00 98 CYS A C 1
ATOM 700 O O . CYS A 1 98 ? 14.870 2.249 -27.349 1.00 85.00 98 CYS A O 1
ATOM 702 N N . ARG A 1 99 ? 17.023 1.828 -26.896 1.00 89.25 99 ARG A N 1
ATOM 703 C CA . ARG A 1 99 ? 17.011 2.543 -25.614 1.00 89.25 99 ARG A CA 1
ATOM 704 C C . ARG A 1 99 ? 17.038 4.051 -25.845 1.00 89.25 99 ARG A C 1
ATOM 706 O O . ARG A 1 99 ? 18.099 4.646 -26.027 1.00 89.25 99 ARG A O 1
ATOM 713 N N . LEU A 1 100 ? 15.869 4.686 -25.769 1.00 89.12 100 LEU A N 1
ATOM 714 C CA . LEU A 1 100 ? 15.763 6.144 -25.802 1.00 89.12 100 LEU A CA 1
ATOM 715 C C . LEU A 1 100 ? 16.459 6.745 -24.574 1.00 89.12 100 LEU A C 1
ATOM 717 O O . LEU A 1 100 ? 16.000 6.562 -23.444 1.00 89.12 100 LEU A O 1
ATOM 721 N N . ARG A 1 101 ? 17.573 7.454 -24.783 1.00 88.50 101 ARG A N 1
ATOM 722 C CA . ARG A 1 101 ? 18.279 8.148 -23.699 1.00 88.50 101 ARG A CA 1
ATOM 723 C C . ARG A 1 101 ? 17.452 9.332 -23.214 1.00 88.50 101 ARG A C 1
ATOM 725 O O . ARG A 1 101 ? 17.149 10.238 -23.986 1.00 88.50 101 ARG A O 1
ATOM 732 N N . ASP A 1 102 ? 17.137 9.345 -21.925 1.00 88.94 102 ASP A N 1
ATOM 733 C CA . ASP A 1 102 ? 16.402 10.444 -21.305 1.00 88.94 102 ASP A CA 1
ATOM 734 C C . ASP A 1 102 ? 17.350 11.620 -21.036 1.00 88.94 102 ASP A C 1
ATOM 736 O O . ASP A 1 102 ? 18.186 11.585 -20.131 1.00 88.94 102 ASP A O 1
ATOM 740 N N . GLN A 1 103 ? 17.233 12.661 -21.859 1.00 87.44 103 GLN A N 1
ATOM 741 C CA . GLN A 1 103 ? 17.987 13.908 -21.726 1.00 87.44 103 GLN A CA 1
ATOM 742 C C . GLN A 1 103 ? 17.113 15.086 -21.271 1.00 87.44 103 GLN A C 1
ATOM 744 O O . GLN A 1 103 ? 17.570 16.229 -21.342 1.00 87.44 103 GLN A O 1
ATOM 749 N N . SER A 1 104 ? 15.884 14.824 -20.812 1.00 87.88 104 SER A N 1
ATOM 750 C CA . SER A 1 104 ? 14.940 15.869 -20.409 1.00 87.88 104 SER A CA 1
ATOM 751 C C . SER A 1 104 ? 15.506 16.761 -19.298 1.00 87.88 104 SER A C 1
ATOM 753 O O . SER A 1 104 ? 16.268 16.314 -18.432 1.00 87.88 104 SER A O 1
ATOM 755 N N . MET A 1 105 ? 15.112 18.039 -19.296 1.00 88.06 105 MET A N 1
ATOM 756 C CA . MET A 1 105 ? 15.473 18.971 -18.222 1.00 88.06 105 MET A CA 1
ATOM 757 C C . MET A 1 105 ? 15.020 18.421 -16.867 1.00 88.06 105 MET A C 1
ATOM 759 O O . MET A 1 105 ? 15.781 18.413 -15.907 1.00 88.06 105 MET A O 1
ATOM 763 N N . GLN A 1 106 ? 13.816 17.858 -16.817 1.00 84.88 106 GLN A N 1
ATOM 764 C CA . GLN A 1 106 ? 13.235 17.290 -15.614 1.00 84.88 106 GLN A CA 1
ATOM 765 C C . GLN A 1 106 ? 14.054 16.110 -15.066 1.00 84.88 106 GLN A C 1
ATOM 767 O O . GLN A 1 106 ? 14.251 16.025 -13.852 1.00 84.88 106 GLN A O 1
ATOM 772 N N . ARG A 1 107 ? 14.585 15.223 -15.924 1.00 83.94 107 ARG A N 1
ATOM 773 C CA . ARG A 1 107 ? 15.506 14.155 -15.498 1.00 83.94 107 ARG A CA 1
ATOM 774 C C . ARG A 1 107 ? 16.768 14.729 -14.860 1.00 83.94 107 ARG A C 1
ATOM 776 O O . ARG A 1 107 ? 17.187 14.226 -13.821 1.00 83.94 107 ARG A O 1
ATOM 783 N N . ARG A 1 108 ? 17.356 15.767 -15.461 1.00 83.69 108 ARG A N 1
ATOM 784 C CA . ARG A 1 108 ? 18.586 16.411 -14.966 1.00 83.69 108 ARG A CA 1
ATOM 785 C C . ARG A 1 108 ? 18.361 17.160 -13.652 1.00 83.69 108 ARG A C 1
ATOM 787 O O . ARG A 1 108 ? 19.220 17.107 -12.783 1.00 83.69 108 ARG A O 1
ATOM 794 N N . THR A 1 109 ? 17.213 17.817 -13.502 1.00 83.69 109 THR A N 1
ATOM 795 C CA . THR A 1 109 ? 16.874 18.607 -12.312 1.00 83.69 109 THR A CA 1
ATOM 796 C C . THR A 1 109 ? 16.432 17.735 -11.138 1.00 83.69 109 THR A C 1
ATOM 798 O O . THR A 1 109 ? 16.888 17.949 -10.021 1.00 83.69 109 THR A O 1
ATOM 801 N N . TYR A 1 110 ? 15.552 16.752 -11.366 1.00 78.06 110 TYR A N 1
ATOM 802 C CA . TYR A 1 110 ? 14.902 16.007 -10.278 1.00 78.06 110 TYR A CA 1
ATOM 803 C C . TYR A 1 110 ? 15.416 14.573 -10.100 1.00 78.06 110 TYR A C 1
ATOM 805 O O . TYR A 1 110 ? 15.186 13.965 -9.057 1.00 78.06 110 TYR A O 1
ATOM 813 N N . GLY A 1 111 ? 16.059 13.982 -11.113 1.00 76.00 111 GLY A N 1
ATOM 814 C CA . GLY A 1 111 ? 16.657 12.644 -11.015 1.00 76.00 111 GLY A CA 1
ATOM 815 C C . GLY A 1 111 ? 15.680 11.502 -10.689 1.00 76.00 111 GLY A C 1
ATOM 816 O O . GLY A 1 111 ? 16.106 10.472 -10.164 1.00 76.00 111 GLY A O 1
ATOM 817 N N . GLN A 1 112 ? 14.375 11.678 -10.938 1.00 68.81 112 GLN A N 1
ATOM 818 C CA . GLN A 1 112 ? 13.326 10.732 -10.513 1.00 68.81 112 GLN A CA 1
ATOM 819 C C . GLN A 1 112 ? 12.204 10.476 -11.530 1.00 68.81 112 GLN A C 1
ATOM 821 O O . GLN A 1 112 ? 11.371 9.609 -11.292 1.00 68.81 112 GLN A O 1
ATOM 826 N N . LEU A 1 113 ? 12.182 11.186 -12.661 1.00 67.19 113 LEU A N 1
ATOM 827 C CA . LEU A 1 113 ? 11.180 10.994 -13.713 1.00 67.19 113 LEU A CA 1
ATOM 828 C C . LEU A 1 113 ? 11.679 9.985 -14.747 1.00 67.19 113 LEU A C 1
ATOM 830 O O . LEU A 1 113 ? 12.783 10.128 -15.271 1.00 67.19 113 LEU A O 1
ATOM 834 N N . VAL A 1 114 ? 10.872 8.960 -15.020 1.00 66.88 114 VAL A N 1
ATOM 835 C CA . VAL A 1 114 ? 11.239 7.825 -15.876 1.00 66.88 114 VAL A CA 1
ATOM 836 C C . VAL A 1 114 ? 10.596 7.999 -17.254 1.00 66.88 114 VAL A C 1
ATOM 838 O O . VAL A 1 114 ? 9.551 7.423 -17.527 1.00 66.88 114 VAL A O 1
ATOM 841 N N . ALA A 1 115 ? 11.201 8.817 -18.120 1.00 73.56 115 ALA A N 1
ATOM 842 C CA . ALA A 1 115 ? 10.768 8.971 -19.516 1.00 73.56 115 ALA A CA 1
ATOM 843 C C . ALA A 1 115 ? 11.661 8.201 -20.513 1.00 73.56 115 ALA A C 1
ATOM 845 O O . ALA A 1 115 ? 11.409 8.208 -21.715 1.00 73.56 115 ALA A O 1
ATOM 846 N N . GLY A 1 116 ? 12.709 7.530 -20.024 1.00 84.06 116 GLY A N 1
ATOM 847 C CA . GLY A 1 116 ? 13.657 6.778 -20.843 1.00 84.06 116 GLY A CA 1
ATOM 848 C C . GLY A 1 116 ? 14.818 6.197 -20.035 1.00 84.06 116 GLY A C 1
ATOM 849 O O . GLY A 1 116 ? 14.761 6.094 -18.804 1.00 84.06 116 GLY A O 1
ATOM 850 N N . PHE A 1 117 ? 15.886 5.825 -20.739 1.00 87.62 117 PHE A N 1
ATOM 851 C CA . PHE A 1 117 ? 17.053 5.130 -20.202 1.00 87.62 117 PHE A CA 1
ATOM 852 C C . PHE A 1 117 ? 18.171 6.089 -19.742 1.00 87.62 117 PHE A C 1
ATOM 854 O O . PHE A 1 117 ? 18.337 7.162 -20.328 1.00 87.62 117 PHE A O 1
ATOM 861 N N . PRO A 1 118 ? 18.988 5.686 -18.748 1.00 85.50 118 PRO A N 1
ATOM 862 C CA . PRO A 1 118 ? 18.857 4.450 -17.973 1.00 85.50 118 PRO A CA 1
ATOM 863 C C . PRO A 1 118 ? 17.653 4.491 -17.022 1.00 85.50 118 PRO A C 1
ATOM 865 O O . PRO A 1 118 ? 17.220 5.563 -16.582 1.00 85.50 118 PRO A O 1
ATOM 868 N N . VAL A 1 119 ? 17.112 3.308 -16.724 1.00 83.31 119 VAL A N 1
ATOM 869 C CA . VAL A 1 119 ? 16.052 3.135 -15.721 1.00 83.31 119 VAL A CA 1
ATOM 870 C C . VAL A 1 119 ? 16.594 3.568 -14.358 1.00 83.31 119 VAL A C 1
ATOM 872 O O . VAL A 1 119 ? 17.739 3.277 -14.015 1.00 83.31 119 VAL A O 1
ATOM 875 N N . ILE A 1 120 ? 15.789 4.299 -13.586 1.00 79.00 120 ILE A N 1
ATOM 876 C CA . ILE A 1 120 ? 16.166 4.738 -12.239 1.00 79.00 120 ILE A CA 1
ATOM 877 C C . ILE A 1 120 ? 15.749 3.657 -11.246 1.00 79.00 120 ILE A C 1
ATOM 879 O O . ILE A 1 120 ? 14.574 3.540 -10.918 1.00 79.00 120 ILE A O 1
ATOM 883 N N . GLU A 1 121 ? 16.723 2.920 -10.719 1.00 78.69 121 GLU A N 1
ATOM 884 C CA . GLU A 1 121 ? 16.479 1.796 -9.799 1.00 78.69 121 GLU A CA 1
ATOM 885 C C . GLU A 1 121 ? 16.658 2.157 -8.314 1.00 78.69 121 GLU A C 1
ATOM 887 O O . GLU A 1 121 ? 16.510 1.318 -7.433 1.00 78.69 121 GLU A O 1
ATOM 892 N N . ARG A 1 122 ? 16.945 3.429 -8.001 1.00 72.69 122 ARG A N 1
ATOM 893 C CA . ARG A 1 122 ? 17.206 3.873 -6.618 1.00 72.69 122 ARG A CA 1
ATOM 894 C C . ARG A 1 122 ? 15.988 3.723 -5.691 1.00 72.69 122 ARG A C 1
ATOM 896 O O . ARG A 1 122 ? 16.170 3.585 -4.487 1.00 72.69 122 ARG A O 1
ATOM 903 N N . ASN A 1 123 ? 14.763 3.798 -6.225 1.00 69.38 123 ASN A N 1
ATOM 904 C CA . ASN A 1 123 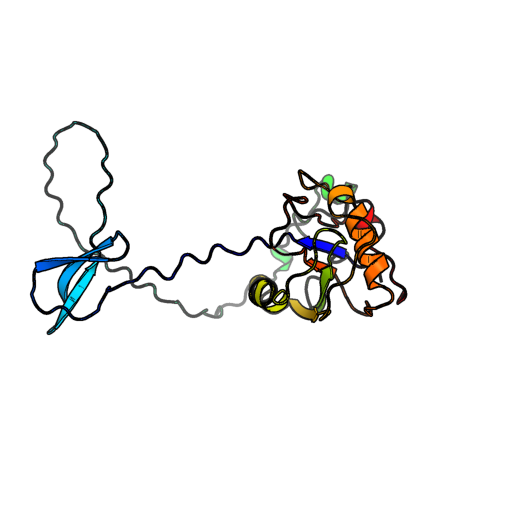? 13.539 3.691 -5.417 1.00 69.38 123 ASN A CA 1
ATOM 905 C C . ASN A 1 123 ? 12.972 2.269 -5.372 1.00 69.38 123 ASN A C 1
ATOM 907 O O . ASN A 1 123 ? 12.621 1.778 -4.316 1.00 69.38 123 ASN A O 1
ATOM 911 N N . PHE A 1 124 ? 12.912 1.572 -6.494 1.00 76.94 124 PHE A N 1
ATOM 912 C CA . PHE A 1 124 ? 12.644 0.139 -6.542 1.00 76.94 124 PHE A CA 1
ATOM 913 C C . PHE A 1 124 ? 13.542 -0.420 -7.636 1.00 76.94 124 PHE A C 1
ATOM 915 O O . PHE A 1 124 ? 13.653 0.192 -8.701 1.00 76.94 124 PHE A O 1
ATOM 922 N N . ALA A 1 125 ? 14.211 -1.541 -7.367 1.00 85.75 125 ALA A N 1
ATOM 923 C CA . ALA A 1 125 ? 14.971 -2.211 -8.411 1.00 85.75 125 ALA A CA 1
ATOM 924 C C . ALA A 1 125 ? 14.000 -2.763 -9.466 1.00 85.75 125 ALA A C 1
ATOM 926 O O . ALA A 1 125 ? 12.882 -3.158 -9.136 1.00 85.75 125 ALA A O 1
ATOM 927 N N . ALA A 1 126 ? 14.409 -2.808 -10.738 1.00 85.94 126 ALA A N 1
ATOM 928 C CA . ALA A 1 126 ? 13.530 -3.273 -11.816 1.00 85.94 126 ALA A CA 1
ATOM 929 C C . ALA A 1 126 ? 13.319 -4.801 -11.819 1.00 85.94 126 ALA A C 1
ATOM 931 O O . ALA A 1 126 ? 12.607 -5.331 -12.671 1.00 85.94 126 ALA A O 1
ATOM 932 N N . LYS A 1 127 ? 13.981 -5.512 -10.901 1.00 92.06 127 LYS A N 1
ATOM 933 C CA . LYS A 1 127 ? 13.898 -6.959 -10.711 1.00 92.06 127 LYS A CA 1
ATOM 934 C C . LYS A 1 127 ? 14.246 -7.335 -9.273 1.00 92.06 127 LYS A C 1
ATOM 936 O O . LYS A 1 127 ? 15.006 -6.621 -8.618 1.00 92.06 127 LYS A O 1
ATOM 941 N N . GLY A 1 128 ? 13.750 -8.483 -8.832 1.00 93.88 128 GLY A N 1
ATOM 942 C CA . GLY A 1 128 ? 14.006 -9.053 -7.514 1.00 93.88 128 GLY A CA 1
ATOM 943 C C . GLY A 1 128 ? 12.729 -9.501 -6.813 1.00 93.88 128 GLY A C 1
ATOM 944 O O . GLY A 1 128 ? 11.621 -9.321 -7.317 1.00 93.88 128 GLY A O 1
ATOM 945 N N . THR A 1 129 ? 12.912 -10.078 -5.631 1.00 95.56 129 THR A N 1
ATOM 946 C CA . THR A 1 129 ? 11.824 -10.351 -4.694 1.00 95.56 129 THR A CA 1
ATOM 947 C C . THR A 1 129 ? 11.788 -9.231 -3.661 1.00 95.56 129 THR A C 1
ATOM 949 O O . THR A 1 129 ? 12.816 -8.921 -3.059 1.00 95.56 129 THR A O 1
ATOM 952 N N . PHE A 1 130 ? 10.624 -8.620 -3.465 1.00 94.00 130 PHE A N 1
ATOM 953 C CA . PHE A 1 130 ? 10.416 -7.554 -2.491 1.00 94.00 130 PHE A CA 1
ATOM 954 C C . PHE A 1 130 ? 9.397 -7.981 -1.449 1.00 94.00 130 PHE A C 1
ATOM 956 O O . PHE A 1 130 ? 8.285 -8.382 -1.791 1.00 94.00 130 PHE A O 1
ATOM 963 N N . THR A 1 131 ? 9.751 -7.804 -0.181 1.00 95.25 131 THR A N 1
ATOM 964 C CA . THR A 1 131 ? 8.807 -7.972 0.918 1.00 95.25 131 THR A CA 1
ATOM 965 C C . THR A 1 131 ? 8.020 -6.682 1.110 1.00 95.25 131 THR A C 1
ATOM 967 O O . THR A 1 131 ? 8.590 -5.624 1.386 1.00 95.25 131 THR A O 1
ATOM 970 N N . LEU A 1 132 ? 6.703 -6.762 0.969 1.00 94.62 132 LEU A N 1
ATOM 971 C CA . LEU A 1 132 ? 5.759 -5.720 1.347 1.00 94.62 132 LEU A CA 1
ATOM 972 C C . LEU A 1 132 ? 5.098 -6.100 2.667 1.00 94.62 132 LEU A C 1
ATOM 974 O O . LEU A 1 132 ? 4.708 -7.248 2.867 1.00 94.62 132 LEU A O 1
ATOM 978 N N . ALA A 1 133 ? 4.945 -5.141 3.569 1.00 95.25 133 ALA A N 1
ATOM 979 C CA . ALA A 1 133 ? 4.195 -5.355 4.793 1.00 95.25 133 ALA A CA 1
ATOM 980 C C . ALA A 1 133 ? 2.745 -4.902 4.626 1.00 95.25 133 ALA A C 1
ATOM 982 O O . ALA A 1 133 ? 2.477 -3.886 3.986 1.00 95.25 133 ALA A O 1
ATOM 983 N N . LEU A 1 134 ? 1.813 -5.631 5.234 1.00 95.44 134 LEU A N 1
ATOM 984 C CA . LEU A 1 134 ? 0.432 -5.187 5.396 1.00 95.44 134 LEU A CA 1
ATOM 985 C C . LEU A 1 134 ? 0.106 -5.130 6.883 1.00 95.44 134 LEU A C 1
ATOM 987 O O . LEU A 1 134 ? 0.209 -6.139 7.583 1.00 95.44 134 LEU A O 1
ATOM 991 N N . ILE A 1 135 ? -0.270 -3.945 7.357 1.00 96.00 135 ILE A N 1
ATOM 992 C CA . ILE A 1 135 ? -0.451 -3.669 8.781 1.00 96.00 135 ILE A CA 1
ATOM 993 C C . ILE A 1 135 ? -1.817 -3.003 8.997 1.00 96.00 135 ILE A C 1
ATOM 995 O O . ILE A 1 135 ? -2.021 -1.861 8.576 1.00 96.00 135 ILE A O 1
ATOM 999 N N . PRO A 1 136 ? -2.778 -3.695 9.630 1.00 95.56 136 PRO A N 1
ATOM 1000 C CA . PRO A 1 136 ? -4.042 -3.093 10.038 1.00 95.56 136 PRO A CA 1
ATOM 1001 C C . PRO A 1 136 ? -3.836 -2.076 11.164 1.00 95.56 136 PRO A C 1
ATOM 1003 O O . PRO A 1 136 ? -3.204 -2.391 12.173 1.00 95.56 136 PRO A O 1
ATOM 1006 N N . ILE A 1 137 ? -4.404 -0.878 11.014 1.00 95.81 137 ILE A N 1
ATOM 1007 C CA . ILE A 1 137 ? -4.377 0.177 12.035 1.00 95.81 137 ILE A CA 1
ATOM 1008 C C . ILE A 1 137 ? -5.786 0.641 12.392 1.00 95.81 137 ILE A C 1
ATOM 1010 O O . ILE A 1 137 ? -6.635 0.781 11.515 1.00 95.81 137 ILE A O 1
ATOM 1014 N N . ASP A 1 138 ? -6.047 0.871 13.673 1.00 96.06 138 ASP A N 1
ATOM 1015 C CA . ASP A 1 138 ? -7.333 1.368 14.158 1.00 96.06 138 ASP A CA 1
ATOM 1016 C C . ASP A 1 138 ? -7.175 2.574 15.093 1.00 96.06 138 ASP A C 1
ATOM 1018 O O . ASP A 1 138 ? -6.065 2.988 15.437 1.00 96.06 138 ASP A O 1
ATOM 1022 N N . PHE A 1 139 ? -8.310 3.160 15.471 1.00 95.75 139 PHE A N 1
ATOM 1023 C CA . PHE A 1 139 ? -8.385 4.379 16.276 1.00 95.75 139 PHE A CA 1
ATOM 1024 C C . PHE A 1 139 ? -9.284 4.147 17.489 1.00 95.75 139 PHE A C 1
ATOM 1026 O O . PHE A 1 139 ? -10.053 3.184 17.537 1.00 95.75 139 PHE A O 1
ATOM 1033 N N . ALA A 1 140 ? -9.200 5.026 18.489 1.00 95.69 140 ALA A N 1
ATOM 1034 C CA . ALA A 1 140 ? -9.996 4.889 19.710 1.00 95.69 140 ALA A CA 1
ATOM 1035 C C . ALA A 1 140 ? -11.515 4.914 19.455 1.00 95.69 140 ALA A C 1
ATOM 1037 O O . ALA A 1 140 ? -12.265 4.192 20.109 1.00 95.69 140 ALA A O 1
ATOM 1038 N N . ASP A 1 141 ? -11.948 5.726 18.496 1.00 95.38 141 ASP A N 1
ATOM 1039 C CA . ASP A 1 141 ? -13.334 5.949 18.081 1.00 95.38 141 ASP A CA 1
ATOM 1040 C C . ASP A 1 141 ? -13.758 5.098 16.873 1.00 95.38 141 ASP A C 1
ATOM 1042 O O . ASP A 1 141 ? -14.951 4.896 16.650 1.00 95.38 141 ASP A O 1
ATOM 1046 N N . VAL A 1 142 ? -12.795 4.570 16.110 1.00 94.69 142 VAL A N 1
ATOM 1047 C CA . VAL A 1 142 ? -13.038 3.721 14.937 1.00 94.69 142 VAL A CA 1
ATOM 1048 C C . VAL A 1 142 ? -12.259 2.410 15.094 1.00 94.69 142 VAL A C 1
ATOM 1050 O O . VAL A 1 142 ? -11.137 2.295 14.587 1.00 94.69 142 VAL A O 1
ATOM 1053 N N . PRO A 1 143 ? -12.821 1.422 15.814 1.00 94.38 143 PRO A N 1
ATOM 1054 C CA . PRO A 1 143 ? -12.148 0.157 16.063 1.00 94.38 143 PRO A CA 1
ATOM 1055 C C . PRO A 1 143 ? -12.078 -0.711 14.804 1.00 94.38 143 PRO A C 1
ATOM 1057 O O . PRO A 1 143 ? -12.936 -0.655 13.918 1.00 94.38 143 PRO A O 1
ATOM 1060 N N . GLY A 1 144 ? -11.050 -1.552 14.763 1.00 93.12 144 GLY A N 1
ATOM 1061 C CA . GLY A 1 144 ? -10.821 -2.503 13.688 1.00 93.12 144 GLY A CA 1
ATOM 1062 C C . GLY A 1 144 ? -11.920 -3.559 13.525 1.00 93.12 144 GLY A C 1
ATOM 1063 O O . GLY A 1 144 ? -12.529 -4.013 14.492 1.00 93.12 144 GLY A O 1
ATOM 1064 N N . ASP A 1 145 ? -12.145 -3.998 12.285 1.00 90.50 145 ASP A N 1
ATOM 1065 C CA . ASP A 1 145 ? -13.060 -5.097 11.969 1.00 90.50 145 ASP A CA 1
ATOM 1066 C C . ASP A 1 145 ? -12.391 -6.481 12.109 1.00 90.50 145 ASP A C 1
ATOM 1068 O O . ASP A 1 145 ? -11.200 -6.645 11.847 1.00 90.50 145 ASP A O 1
ATOM 1072 N N . SER A 1 146 ? -13.148 -7.516 12.482 1.00 86.56 146 SER A N 1
ATOM 1073 C CA . SER A 1 146 ? -12.610 -8.876 12.682 1.00 86.56 146 SER A CA 1
ATOM 1074 C C . SER A 1 146 ? -12.227 -9.607 11.386 1.00 86.56 146 SER A C 1
ATOM 1076 O O . SER A 1 146 ? -11.679 -10.705 11.441 1.00 86.56 146 SER A O 1
ATOM 1078 N N . ALA A 1 147 ? -12.506 -9.022 10.217 1.00 84.94 147 ALA A N 1
ATOM 1079 C CA . ALA A 1 147 ? -12.414 -9.676 8.916 1.00 84.94 147 ALA A CA 1
ATOM 1080 C C . ALA A 1 147 ? -11.414 -8.990 7.965 1.00 84.94 147 ALA A C 1
ATOM 1082 O O . ALA A 1 147 ? -11.475 -9.200 6.749 1.00 84.94 147 ALA A O 1
ATOM 1083 N N . VAL A 1 148 ? -10.467 -8.207 8.497 1.00 87.62 148 VAL A N 1
ATOM 1084 C CA . VAL A 1 148 ? -9.543 -7.386 7.697 1.00 87.62 148 VAL A CA 1
ATOM 1085 C C . VAL A 1 148 ? -8.783 -8.188 6.645 1.00 87.62 148 VAL A C 1
ATOM 1087 O O . VAL A 1 148 ? -8.728 -7.772 5.491 1.00 87.62 148 VAL A O 1
ATOM 1090 N N . LEU A 1 149 ? -8.284 -9.376 6.996 1.00 87.31 149 LEU A N 1
ATOM 1091 C CA . LEU A 1 149 ? -7.537 -10.229 6.069 1.00 87.31 149 LEU A CA 1
ATOM 1092 C C . LEU A 1 149 ? -8.394 -10.683 4.890 1.00 87.31 149 LEU A C 1
ATOM 1094 O O . LEU A 1 149 ? -7.951 -10.608 3.749 1.00 87.31 149 LEU A O 1
ATOM 1098 N N . SER A 1 150 ? -9.645 -11.075 5.144 1.00 88.81 150 SER A N 1
ATOM 1099 C CA . SER A 1 150 ? -10.568 -11.466 4.072 1.00 88.81 150 SER A CA 1
ATOM 1100 C C . SER A 1 150 ? -10.876 -10.310 3.116 1.00 88.81 150 SER A C 1
ATOM 1102 O O . SER A 1 150 ? -11.080 -10.531 1.927 1.00 88.81 150 SER A O 1
ATOM 1104 N N . ARG A 1 151 ? -10.851 -9.066 3.613 1.00 87.50 151 ARG A N 1
ATOM 1105 C CA . ARG A 1 151 ? -11.090 -7.860 2.814 1.00 87.50 151 ARG A CA 1
ATOM 1106 C C . ARG A 1 151 ? -9.900 -7.492 1.928 1.00 87.50 151 ARG A C 1
ATOM 1108 O O . ARG A 1 151 ? -10.106 -6.933 0.853 1.00 87.50 151 ARG A O 1
ATOM 1115 N N . VAL A 1 152 ? -8.675 -7.763 2.375 1.00 90.50 152 VAL A N 1
ATOM 1116 C CA . VAL A 1 152 ? -7.456 -7.321 1.675 1.00 90.50 152 VAL A CA 1
ATOM 1117 C C . VAL A 1 152 ? -6.734 -8.430 0.918 1.00 90.50 152 VAL A C 1
ATOM 1119 O O . VAL A 1 152 ? -5.919 -8.111 0.059 1.00 90.50 152 VAL A O 1
ATOM 1122 N N . ALA A 1 153 ? -7.058 -9.705 1.158 1.00 92.12 153 ALA A N 1
ATOM 1123 C CA . ALA A 1 153 ? -6.418 -10.844 0.495 1.00 92.12 153 ALA A CA 1
ATOM 1124 C C . ALA A 1 153 ? -6.468 -10.742 -1.038 1.00 92.12 153 ALA A C 1
ATOM 1126 O O . ALA A 1 153 ? -5.443 -10.894 -1.702 1.00 92.12 153 ALA A O 1
ATOM 1127 N N . ASP A 1 154 ? -7.632 -10.401 -1.600 1.00 93.06 154 ASP A N 1
ATOM 1128 C CA . ASP A 1 154 ? -7.768 -10.219 -3.048 1.00 93.06 154 ASP A CA 1
ATOM 1129 C C . ASP A 1 154 ? -6.938 -9.041 -3.565 1.00 93.06 154 ASP A C 1
ATOM 1131 O O . ASP A 1 154 ? -6.358 -9.131 -4.642 1.00 93.06 154 ASP A O 1
ATOM 1135 N N . GLN A 1 155 ? -6.823 -7.955 -2.796 1.00 92.44 155 GLN A N 1
ATOM 1136 C CA . GLN A 1 155 ? -6.014 -6.795 -3.185 1.00 92.44 155 GLN A CA 1
ATOM 1137 C C . GLN A 1 155 ? -4.520 -7.121 -3.157 1.00 92.44 155 GLN A C 1
ATOM 1139 O O . GLN A 1 155 ? -3.798 -6.775 -4.088 1.00 92.44 155 GLN A O 1
ATOM 1144 N N . MET A 1 156 ? -4.061 -7.842 -2.132 1.00 94.81 156 MET A N 1
ATOM 1145 C CA . MET A 1 156 ? -2.682 -8.326 -2.048 1.00 94.81 156 MET A CA 1
ATOM 1146 C C . MET A 1 156 ? -2.338 -9.221 -3.239 1.00 94.81 156 MET A C 1
ATOM 1148 O O . MET A 1 156 ? -1.296 -9.029 -3.865 1.00 94.81 156 MET A O 1
ATOM 1152 N N . ARG A 1 157 ? -3.238 -10.152 -3.589 1.00 96.19 157 ARG A N 1
ATOM 1153 C CA . ARG A 1 157 ? -3.083 -11.015 -4.764 1.00 96.19 157 ARG A CA 1
ATOM 1154 C C . ARG A 1 157 ? -3.033 -10.197 -6.051 1.00 96.19 157 ARG A C 1
ATOM 1156 O O . ARG A 1 157 ? -2.113 -10.377 -6.832 1.00 96.19 157 ARG A O 1
ATOM 1163 N N . LEU A 1 158 ? -3.978 -9.278 -6.259 1.00 96.31 158 LEU A N 1
ATOM 1164 C CA . LEU A 1 158 ? -4.019 -8.441 -7.461 1.00 96.31 158 LEU A CA 1
ATOM 1165 C C . LEU A 1 158 ? -2.746 -7.607 -7.630 1.00 96.31 158 LEU A C 1
ATOM 1167 O O . LEU A 1 158 ? -2.246 -7.490 -8.744 1.00 96.31 158 LEU A O 1
ATOM 1171 N N . VAL A 1 159 ? -2.205 -7.055 -6.542 1.00 94.25 159 VAL A N 1
ATOM 1172 C CA . VAL A 1 159 ? -0.931 -6.327 -6.571 1.00 94.25 159 VAL A CA 1
ATOM 1173 C C . VAL A 1 159 ? 0.216 -7.264 -6.951 1.00 94.25 159 VAL A C 1
ATOM 1175 O O . VAL A 1 159 ? 0.977 -6.939 -7.861 1.00 94.25 159 VAL A O 1
ATOM 1178 N N . SER A 1 160 ? 0.327 -8.430 -6.310 1.00 96.50 160 SER A N 1
ATOM 1179 C CA . SER A 1 160 ? 1.363 -9.417 -6.637 1.00 96.50 160 SER A CA 1
ATOM 1180 C C . SER A 1 160 ? 1.284 -9.877 -8.096 1.00 96.50 160 SER A C 1
ATOM 1182 O O . SER A 1 160 ? 2.290 -9.816 -8.800 1.00 96.50 160 SER A O 1
ATOM 1184 N N . ASP A 1 161 ? 0.094 -10.257 -8.566 1.00 96.31 161 ASP A N 1
ATOM 1185 C CA . ASP A 1 161 ? -0.148 -10.729 -9.934 1.00 96.31 161 ASP A CA 1
ATOM 1186 C C . ASP A 1 161 ? 0.146 -9.635 -10.963 1.00 96.31 161 ASP A C 1
ATOM 1188 O O . ASP A 1 161 ? 0.724 -9.900 -12.015 1.00 96.31 161 ASP A O 1
ATOM 1192 N N . TRP A 1 162 ? -0.230 -8.387 -10.665 1.00 95.81 162 TRP A N 1
ATOM 1193 C CA . TRP A 1 162 ? 0.041 -7.270 -11.559 1.00 95.81 162 TRP A CA 1
ATOM 1194 C C . TRP A 1 162 ? 1.542 -7.052 -11.731 1.00 95.81 162 TRP A C 1
ATOM 1196 O O . TRP A 1 162 ? 1.999 -6.956 -12.868 1.00 95.81 162 TRP A O 1
ATOM 1206 N N . TYR A 1 163 ? 2.314 -7.017 -10.638 1.00 94.69 163 TYR A N 1
ATOM 1207 C CA . TYR A 1 163 ? 3.766 -6.830 -10.714 1.00 94.69 163 TYR A CA 1
ATOM 1208 C C . TYR A 1 163 ? 4.479 -8.011 -11.376 1.00 94.69 163 TYR A C 1
ATOM 1210 O O . TYR A 1 163 ? 5.392 -7.782 -12.171 1.00 94.69 163 TYR A O 1
ATOM 1218 N N . ASP A 1 164 ? 4.050 -9.245 -11.108 1.00 94.25 164 ASP A N 1
ATOM 1219 C CA . ASP A 1 164 ? 4.571 -10.434 -11.788 1.00 94.25 164 ASP A CA 1
ATOM 1220 C C . ASP A 1 164 ? 4.325 -10.339 -13.303 1.00 94.25 164 ASP A C 1
ATOM 1222 O O . ASP A 1 164 ? 5.266 -10.390 -14.096 1.00 94.25 164 ASP A O 1
ATOM 1226 N N . MET A 1 165 ? 3.086 -10.039 -13.704 1.00 94.31 165 MET A N 1
ATOM 1227 C CA . MET A 1 165 ? 2.688 -9.916 -15.105 1.00 94.31 165 MET A CA 1
ATOM 1228 C C . MET A 1 165 ? 3.418 -8.782 -15.839 1.00 94.31 165 MET A C 1
ATOM 1230 O O . MET A 1 165 ? 4.005 -9.014 -16.894 1.00 94.31 165 MET A O 1
ATOM 1234 N N . VAL A 1 166 ? 3.403 -7.545 -15.323 1.00 92.75 166 VAL A N 1
ATOM 1235 C CA . VAL A 1 166 ? 3.998 -6.396 -16.045 1.00 92.75 166 VAL A CA 1
ATOM 1236 C C . VAL A 1 166 ? 5.523 -6.438 -16.070 1.00 92.75 166 VAL A C 1
ATOM 1238 O O . VAL A 1 166 ? 6.150 -5.795 -16.915 1.00 92.75 166 VAL A O 1
ATOM 1241 N N . SER A 1 167 ? 6.132 -7.176 -15.141 1.00 90.88 167 SER A N 1
ATOM 1242 C CA . SER A 1 167 ? 7.578 -7.366 -15.103 1.00 90.88 167 SER A CA 1
ATOM 1243 C C . SER A 1 167 ? 8.048 -8.588 -15.886 1.00 90.88 167 SER A C 1
ATOM 1245 O O . SER A 1 167 ? 9.262 -8.735 -16.037 1.00 90.88 167 SER A O 1
ATOM 1247 N N . ASP A 1 168 ? 7.140 -9.415 -16.413 1.00 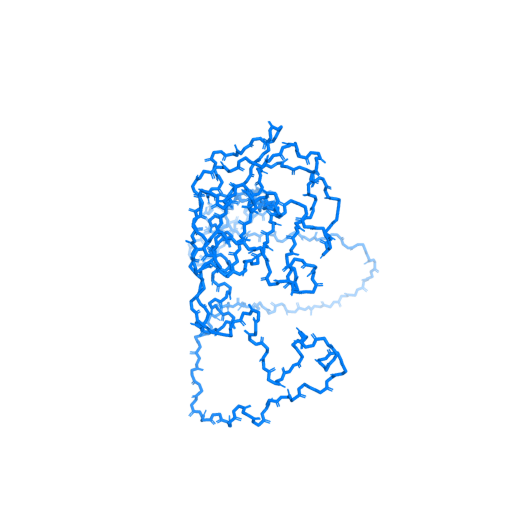92.56 168 ASP A N 1
ATOM 1248 C CA . ASP A 1 168 ? 7.460 -10.710 -17.026 1.00 92.56 168 ASP A CA 1
ATOM 1249 C C . ASP A 1 168 ? 8.214 -11.626 -16.037 1.00 92.56 168 ASP A C 1
ATOM 1251 O O . ASP A 1 168 ? 9.318 -12.106 -16.295 1.00 92.56 168 ASP A O 1
ATOM 1255 N N . GLY A 1 169 ? 7.675 -11.750 -14.818 1.00 92.81 169 GLY A N 1
ATOM 1256 C CA . GLY A 1 169 ? 8.212 -12.579 -13.733 1.00 92.81 169 GLY A CA 1
ATOM 1257 C C . GLY A 1 169 ? 9.505 -12.068 -13.083 1.00 92.81 169 GLY A C 1
ATOM 1258 O O . GLY A 1 169 ? 10.098 -12.752 -12.244 1.00 92.81 169 GLY A O 1
ATOM 1259 N N . ARG A 1 170 ? 9.987 -10.873 -13.456 1.00 94.00 170 ARG A N 1
ATOM 1260 C CA . ARG A 1 170 ? 11.230 -10.295 -12.908 1.00 94.00 170 ARG A CA 1
ATOM 1261 C C . ARG A 1 170 ? 11.049 -9.674 -11.529 1.00 94.00 170 ARG A C 1
ATOM 1263 O O . ARG A 1 170 ? 12.035 -9.552 -10.803 1.00 94.00 170 ARG A O 1
ATOM 1270 N N . VAL A 1 171 ? 9.834 -9.264 -11.183 1.00 95.31 171 VAL A N 1
ATOM 1271 C CA . VAL A 1 171 ? 9.468 -8.693 -9.886 1.00 95.31 171 VAL A CA 1
ATOM 1272 C C . VAL A 1 171 ? 8.512 -9.647 -9.188 1.00 95.31 171 VAL A C 1
ATOM 1274 O O . VAL A 1 171 ? 7.423 -9.909 -9.687 1.00 95.31 171 VAL A O 1
ATOM 1277 N N . ARG A 1 172 ? 8.906 -10.117 -8.003 1.00 96.69 172 ARG A N 1
ATOM 1278 C CA . ARG A 1 172 ? 8.057 -10.911 -7.112 1.00 96.69 172 ARG A CA 1
ATOM 1279 C C . ARG A 1 172 ? 7.762 -10.123 -5.846 1.00 96.69 172 ARG A C 1
ATOM 1281 O O . ARG A 1 172 ? 8.657 -9.491 -5.290 1.00 96.69 172 ARG A O 1
ATOM 1288 N N . ILE A 1 173 ? 6.520 -10.183 -5.384 1.00 96.44 173 ILE A N 1
ATOM 1289 C CA . ILE A 1 173 ? 6.092 -9.563 -4.130 1.00 96.44 173 ILE A CA 1
ATOM 1290 C C . ILE A 1 173 ? 5.761 -10.654 -3.121 1.00 96.44 173 ILE A C 1
ATOM 1292 O O . ILE A 1 173 ? 4.904 -11.500 -3.379 1.00 96.44 173 ILE A O 1
ATOM 1296 N N . GLU A 1 174 ? 6.408 -10.587 -1.964 1.00 96.69 174 GLU A N 1
ATOM 1297 C CA . GLU A 1 174 ? 6.092 -11.387 -0.784 1.00 96.69 174 GLU A CA 1
ATOM 1298 C C . GLU A 1 174 ? 5.432 -10.499 0.266 1.00 96.69 174 GLU A C 1
ATOM 1300 O O . GLU A 1 174 ? 5.837 -9.357 0.466 1.00 96.69 174 GLU A O 1
ATOM 1305 N N . TRP A 1 175 ? 4.408 -11.010 0.943 1.00 96.31 175 TRP A N 1
ATOM 1306 C CA . TRP A 1 175 ? 3.661 -10.231 1.924 1.00 96.31 175 TRP A CA 1
ATOM 1307 C C . TRP A 1 175 ? 3.983 -10.664 3.356 1.00 96.31 175 TRP A C 1
ATOM 1309 O O . TRP A 1 175 ? 3.783 -11.824 3.713 1.00 96.31 175 TRP A O 1
ATOM 1319 N N . LYS A 1 176 ? 4.404 -9.716 4.199 1.00 95.81 176 LYS A N 1
ATOM 1320 C CA . LYS A 1 176 ? 4.539 -9.878 5.656 1.00 95.81 176 LYS A CA 1
ATOM 1321 C C . LYS A 1 176 ? 3.351 -9.201 6.339 1.00 95.81 176 LYS A C 1
ATOM 1323 O O . LYS A 1 176 ? 3.240 -7.979 6.341 1.00 95.81 176 LYS A O 1
ATOM 1328 N N . VAL A 1 177 ? 2.427 -9.986 6.883 1.00 94.50 177 VAL A N 1
ATOM 1329 C CA . VAL A 1 177 ? 1.145 -9.467 7.386 1.00 94.50 177 VAL A CA 1
ATOM 1330 C C . VAL A 1 177 ? 1.118 -9.438 8.908 1.00 94.50 177 VAL A C 1
ATOM 1332 O O . VAL A 1 177 ? 1.307 -10.475 9.546 1.00 94.50 177 VAL A O 1
ATOM 1335 N N . HIS A 1 178 ? 0.821 -8.274 9.486 1.00 94.25 178 HIS A N 1
ATOM 1336 C CA . HIS A 1 178 ? 0.517 -8.164 10.909 1.00 94.25 178 HIS A CA 1
ATOM 1337 C C . HIS A 1 178 ? -0.930 -8.613 11.167 1.00 94.25 178 HIS A C 1
ATOM 1339 O O . HIS A 1 178 ? -1.865 -8.128 10.532 1.00 94.25 178 HIS A O 1
ATOM 1345 N N . GLN A 1 179 ? -1.113 -9.577 12.071 1.00 89.62 179 GLN A N 1
ATOM 1346 C CA . GLN A 1 179 ? -2.391 -10.286 12.253 1.00 89.62 179 GLN A CA 1
ATOM 1347 C C . GLN A 1 179 ? -3.407 -9.521 13.114 1.00 89.62 179 GLN A C 1
ATOM 1349 O O . GLN A 1 179 ? -4.597 -9.828 13.081 1.00 89.62 179 GLN A O 1
ATOM 1354 N N . SER A 1 180 ? -2.944 -8.531 13.874 1.00 90.88 180 SER A N 1
ATOM 1355 C CA . SER A 1 180 ? -3.761 -7.773 14.822 1.00 90.88 180 SER A CA 1
ATOM 1356 C C . SER A 1 180 ? -3.871 -6.309 14.415 1.00 90.88 180 SER A C 1
ATOM 1358 O O . SER A 1 180 ? -3.014 -5.779 13.706 1.00 90.88 180 SER A O 1
ATOM 1360 N N . TRP A 1 181 ? -4.913 -5.640 14.896 1.00 94.88 181 TRP A N 1
ATOM 1361 C CA . TRP A 1 181 ? -5.033 -4.193 14.760 1.00 94.88 181 TRP A CA 1
ATOM 1362 C C . TRP A 1 181 ? -4.044 -3.486 15.677 1.00 94.88 181 TRP A C 1
ATOM 1364 O O . TRP A 1 181 ? -3.938 -3.815 16.860 1.00 94.88 181 TRP A O 1
ATOM 1374 N N . LEU A 1 182 ? -3.325 -2.521 15.116 1.00 95.94 182 LEU A N 1
ATOM 1375 C CA . LEU A 1 182 ? -2.462 -1.626 15.867 1.00 95.94 182 LEU A CA 1
ATOM 1376 C C . LEU A 1 182 ? -3.182 -0.311 16.130 1.00 95.94 182 LEU A C 1
ATOM 1378 O O . LEU A 1 182 ? -3.602 0.376 15.198 1.00 95.94 182 LEU A O 1
ATOM 1382 N N . ARG A 1 183 ? -3.285 0.047 17.409 1.00 96.56 183 ARG A N 1
ATOM 1383 C CA . ARG A 1 183 ? -3.915 1.295 17.820 1.00 96.56 183 ARG A CA 1
ATOM 1384 C C . ARG A 1 183 ? -2.990 2.467 17.542 1.00 96.56 183 ARG A C 1
ATOM 1386 O O . ARG A 1 183 ? -1.943 2.597 18.173 1.00 96.56 183 ARG A O 1
ATOM 1393 N N . VAL A 1 184 ? -3.421 3.353 16.655 1.00 96.00 184 VAL A N 1
ATOM 1394 C CA . VAL A 1 184 ? -2.780 4.653 16.461 1.00 96.00 184 VAL A CA 1
ATOM 1395 C C . VAL A 1 184 ? -3.239 5.599 17.584 1.00 96.00 184 VAL A C 1
ATOM 1397 O O . VAL A 1 184 ? -4.422 5.583 17.940 1.00 96.00 184 VAL A O 1
ATOM 1400 N N . PRO A 1 185 ? -2.341 6.407 18.184 1.00 95.00 185 PRO A N 1
ATOM 1401 C CA . PRO A 1 185 ? -2.720 7.370 19.218 1.00 95.00 185 PRO A CA 1
ATOM 1402 C C . PRO A 1 185 ? -3.754 8.389 18.722 1.00 95.00 185 PRO A C 1
ATOM 1404 O O . PRO A 1 185 ? -3.675 8.843 17.585 1.00 95.00 185 PRO A O 1
ATOM 1407 N N . GLY A 1 186 ? -4.685 8.796 19.585 1.00 93.25 186 GLY A N 1
ATOM 1408 C CA . GLY A 1 186 ? -5.724 9.773 19.241 1.00 93.25 186 GLY A CA 1
ATOM 1409 C C . GLY A 1 186 ? -6.982 9.155 18.623 1.00 93.25 186 GLY A C 1
ATOM 1410 O O . GLY A 1 186 ? -7.287 7.971 18.802 1.00 93.25 186 GLY A O 1
ATOM 1411 N N . THR A 1 187 ? -7.744 9.999 17.939 1.00 94.94 187 THR A N 1
ATOM 1412 C CA . THR A 1 187 ? -9.030 9.683 17.307 1.00 94.94 187 THR A CA 1
ATOM 1413 C C . THR A 1 187 ? -8.943 9.847 15.796 1.00 94.94 187 THR A C 1
ATOM 1415 O O . THR A 1 187 ? -8.041 10.500 15.277 1.00 94.94 187 THR A O 1
ATOM 1418 N N . SER A 1 188 ? -9.899 9.283 15.065 1.00 91.81 188 SER A N 1
ATOM 1419 C CA . SER A 1 188 ? -9.964 9.403 13.608 1.00 91.81 188 SER A CA 1
ATOM 1420 C C . SER A 1 188 ? -10.034 10.859 13.127 1.00 91.81 188 SER A C 1
ATOM 1422 O O . SER A 1 188 ? -9.477 11.194 12.080 1.00 91.81 188 SER A O 1
ATOM 1424 N N . ALA A 1 189 ? -10.636 11.743 13.931 1.00 91.50 189 ALA A N 1
ATOM 1425 C CA . ALA A 1 189 ? -10.713 13.175 13.667 1.00 91.50 189 ALA A CA 1
ATOM 1426 C C . ALA A 1 189 ? -9.328 13.833 13.535 1.00 91.50 189 ALA A C 1
ATOM 1428 O O . ALA A 1 189 ? -9.157 14.689 12.662 1.00 91.50 189 ALA A O 1
ATOM 1429 N N . ASP A 1 190 ? -8.340 13.384 14.317 1.00 91.31 190 ASP A N 1
ATOM 1430 C CA . ASP A 1 190 ? -6.973 13.926 14.325 1.00 91.31 190 ASP A CA 1
ATOM 1431 C C . ASP A 1 190 ? -6.227 13.670 13.003 1.00 91.31 190 ASP A C 1
ATOM 1433 O O . ASP A 1 190 ? -5.267 14.366 12.675 1.00 91.31 190 ASP A O 1
ATOM 1437 N N . TYR A 1 191 ? -6.696 12.695 12.218 1.00 89.38 191 TYR A N 1
ATOM 1438 C CA . TYR A 1 191 ? -6.091 12.257 10.957 1.00 89.38 191 TYR A CA 1
ATOM 1439 C C . TYR A 1 191 ? -6.995 12.514 9.743 1.00 89.38 191 TYR A C 1
ATOM 1441 O O . TYR A 1 191 ? -6.799 11.925 8.676 1.00 89.38 191 TYR A O 1
ATOM 1449 N N . THR A 1 192 ? -8.014 13.365 9.897 1.00 88.00 192 THR A N 1
ATOM 1450 C CA . THR A 1 192 ? -8.993 13.636 8.839 1.00 88.00 192 THR A CA 1
ATOM 1451 C C . THR A 1 192 ? -8.325 14.249 7.617 1.00 88.00 192 THR A C 1
ATOM 1453 O O . THR A 1 192 ? -7.643 15.271 7.703 1.00 88.00 192 THR A O 1
ATOM 1456 N N . MET A 1 193 ? -8.605 13.682 6.446 1.00 78.94 193 MET A N 1
ATOM 1457 C CA . MET A 1 193 ? -8.087 14.186 5.186 1.00 78.94 193 MET A CA 1
ATOM 1458 C C . MET A 1 193 ? -9.152 14.111 4.087 1.00 78.94 193 MET A C 1
ATOM 1460 O O . MET A 1 193 ? -9.619 13.041 3.694 1.00 78.94 193 MET A O 1
ATOM 1464 N N . SER A 1 194 ? -9.529 15.278 3.560 1.00 77.12 194 SER A N 1
ATOM 1465 C CA . SER A 1 194 ? -10.568 15.393 2.528 1.00 77.12 194 SER A CA 1
ATOM 1466 C C . SER A 1 194 ? -10.069 15.109 1.110 1.00 77.12 194 SER A C 1
ATOM 1468 O O . SER A 1 194 ? -10.882 14.827 0.233 1.00 77.12 194 SER A O 1
ATOM 1470 N N . ARG A 1 195 ? -8.754 15.206 0.872 1.00 76.19 195 ARG A N 1
ATOM 1471 C CA . ARG A 1 195 ? -8.076 14.931 -0.407 1.00 76.19 195 ARG A CA 1
ATOM 1472 C C . ARG A 1 195 ? -6.643 14.492 -0.152 1.00 76.19 195 ARG A C 1
ATOM 1474 O O . ARG A 1 195 ? -6.026 15.000 0.779 1.00 76.19 195 ARG A O 1
ATOM 1481 N N . SER A 1 196 ? -6.098 13.646 -1.013 1.00 72.69 196 SER A N 1
ATOM 1482 C CA . SER A 1 196 ? -4.715 13.185 -0.956 1.00 72.69 196 SER A CA 1
ATOM 1483 C C . SER A 1 196 ? -3.745 14.365 -0.981 1.00 72.69 196 SER A C 1
ATOM 1485 O O . SER A 1 196 ? -3.821 15.247 -1.842 1.00 72.69 196 SER A O 1
ATOM 1487 N N . ARG A 1 197 ? -2.795 14.361 -0.043 1.00 71.69 197 ARG A N 1
ATOM 1488 C CA . ARG A 1 197 ? -1.708 15.336 0.044 1.00 71.69 197 ARG A CA 1
ATOM 1489 C C . ARG A 1 197 ? -0.371 14.620 0.071 1.00 71.69 197 ARG A C 1
ATOM 1491 O O . ARG A 1 197 ? -0.151 13.728 0.877 1.00 71.69 197 ARG A O 1
ATOM 1498 N N . SER A 1 198 ? 0.547 15.041 -0.794 1.00 66.69 198 SER A N 1
ATOM 1499 C CA . SER A 1 198 ? 1.904 14.488 -0.841 1.00 66.69 198 SER A CA 1
ATOM 1500 C C . SER A 1 198 ? 2.836 15.074 0.220 1.00 66.69 198 SER A C 1
ATOM 1502 O O . SER A 1 198 ? 4.002 14.715 0.251 1.00 66.69 198 SER A O 1
ATOM 1504 N N . ASN A 1 199 ? 2.387 16.039 1.017 1.00 69.94 199 ASN A N 1
ATOM 1505 C CA . ASN A 1 199 ? 3.177 16.695 2.060 1.00 69.94 199 ASN A CA 1
ATOM 1506 C C . ASN A 1 199 ? 2.607 16.468 3.467 1.00 69.94 199 ASN A C 1
ATOM 1508 O O . ASN A 1 199 ? 3.103 17.068 4.412 1.00 69.94 199 ASN A O 1
ATOM 1512 N N . ASP A 1 200 ? 1.574 15.635 3.604 1.00 76.44 200 ASP A N 1
ATOM 1513 C CA . ASP A 1 200 ? 0.986 15.289 4.893 1.00 76.44 200 ASP A CA 1
ATOM 1514 C C . ASP A 1 200 ? 1.354 13.847 5.244 1.00 76.44 200 ASP A C 1
ATOM 1516 O O . ASP A 1 200 ? 0.886 12.901 4.614 1.00 76.44 200 ASP A O 1
ATOM 1520 N N . ASN A 1 201 ? 2.241 13.696 6.227 1.00 79.06 201 ASN A N 1
ATOM 1521 C CA . ASN A 1 201 ? 2.755 12.400 6.672 1.00 79.06 201 ASN A CA 1
ATOM 1522 C C . ASN A 1 201 ? 2.343 12.085 8.114 1.00 79.06 201 ASN A C 1
ATOM 1524 O O . ASN A 1 201 ? 2.901 11.172 8.722 1.00 79.06 201 ASN A O 1
ATOM 1528 N N . PHE A 1 202 ? 1.392 12.838 8.679 1.00 85.44 202 PHE A N 1
ATOM 1529 C CA . PHE A 1 202 ? 1.074 12.762 10.103 1.00 85.44 202 PHE A CA 1
ATOM 1530 C C . PHE A 1 202 ? 0.579 11.367 10.505 1.00 85.44 202 PHE A C 1
ATOM 1532 O O . PHE A 1 202 ? 1.146 10.744 11.404 1.00 85.44 202 PHE A O 1
ATOM 1539 N N . LEU A 1 203 ? -0.391 10.820 9.764 1.00 87.75 203 LEU A N 1
ATOM 1540 C CA . LEU A 1 203 ? -0.889 9.465 10.008 1.00 87.75 203 LEU A CA 1
ATOM 1541 C C . LEU A 1 203 ? 0.177 8.395 9.748 1.00 87.75 203 LEU A C 1
ATOM 1543 O O . LEU A 1 203 ? 0.263 7.432 10.502 1.00 87.75 203 LEU A O 1
ATOM 1547 N N . ALA A 1 204 ? 0.995 8.554 8.703 1.00 85.81 204 ALA A N 1
ATOM 1548 C CA . ALA A 1 204 ? 2.051 7.591 8.397 1.00 85.81 204 ALA A CA 1
ATOM 1549 C C . ALA A 1 204 ? 3.053 7.499 9.556 1.00 85.81 204 ALA A C 1
ATOM 1551 O O . ALA A 1 204 ? 3.340 6.402 10.024 1.00 85.81 204 ALA A O 1
ATOM 1552 N N . ASN A 1 205 ? 3.521 8.641 10.067 1.00 87.44 205 ASN A N 1
ATOM 1553 C CA . ASN A 1 205 ? 4.444 8.690 11.200 1.00 87.44 205 ASN A CA 1
ATOM 1554 C C . ASN A 1 205 ? 3.831 8.069 12.460 1.00 87.44 205 ASN A C 1
ATOM 1556 O O . ASN A 1 205 ? 4.492 7.280 13.129 1.00 87.44 205 ASN A O 1
ATOM 1560 N N . ALA A 1 206 ? 2.567 8.380 12.761 1.00 91.75 206 ALA A N 1
ATOM 1561 C CA . ALA A 1 206 ? 1.875 7.812 13.915 1.00 91.75 206 ALA A CA 1
ATOM 1562 C C . ALA A 1 206 ? 1.679 6.289 13.784 1.00 91.75 206 ALA A C 1
ATOM 1564 O O . ALA A 1 206 ? 1.875 5.552 14.749 1.00 91.75 206 ALA A O 1
ATOM 1565 N N . ALA A 1 207 ? 1.347 5.807 12.583 1.00 92.69 207 ALA A N 1
ATOM 1566 C CA . ALA A 1 207 ? 1.178 4.386 12.297 1.00 92.69 207 ALA A CA 1
ATOM 1567 C C . ALA A 1 207 ? 2.498 3.611 12.385 1.00 92.69 207 ALA A C 1
ATOM 1569 O O . ALA A 1 207 ? 2.538 2.540 12.989 1.00 92.69 207 ALA A O 1
ATOM 1570 N N . PHE A 1 208 ? 3.588 4.157 11.839 1.00 91.81 208 PHE A N 1
ATOM 1571 C CA . PHE A 1 208 ? 4.910 3.556 11.984 1.00 91.81 208 PHE A CA 1
ATOM 1572 C C . PHE A 1 208 ? 5.377 3.555 13.438 1.00 91.81 208 PHE A C 1
ATOM 1574 O O . PHE A 1 208 ? 5.798 2.510 13.911 1.00 91.81 208 PHE A O 1
ATOM 1581 N N . ALA A 1 209 ? 5.231 4.662 14.171 1.00 92.88 209 ALA A N 1
ATOM 1582 C CA . ALA A 1 209 ? 5.598 4.719 15.586 1.00 92.88 209 ALA A CA 1
ATOM 1583 C C . ALA A 1 209 ? 4.824 3.697 16.439 1.00 92.88 209 ALA A C 1
ATOM 1585 O O . ALA A 1 209 ? 5.382 3.123 17.372 1.00 92.88 209 ALA A O 1
ATOM 1586 N N . ALA A 1 210 ? 3.555 3.435 16.108 1.00 94.56 210 ALA A N 1
ATOM 1587 C CA . ALA A 1 210 ? 2.757 2.399 16.762 1.00 94.56 210 ALA A CA 1
ATOM 1588 C C . ALA A 1 210 ? 3.179 0.968 16.369 1.00 94.56 210 ALA A C 1
ATOM 1590 O O . ALA A 1 210 ? 3.027 0.045 17.168 1.00 94.56 210 ALA A O 1
ATOM 1591 N N . ALA A 1 211 ? 3.691 0.773 15.151 1.00 95.12 211 ALA A N 1
ATOM 1592 C CA . ALA A 1 211 ? 4.053 -0.537 14.612 1.00 95.12 211 ALA A CA 1
ATOM 1593 C C . ALA A 1 211 ? 5.491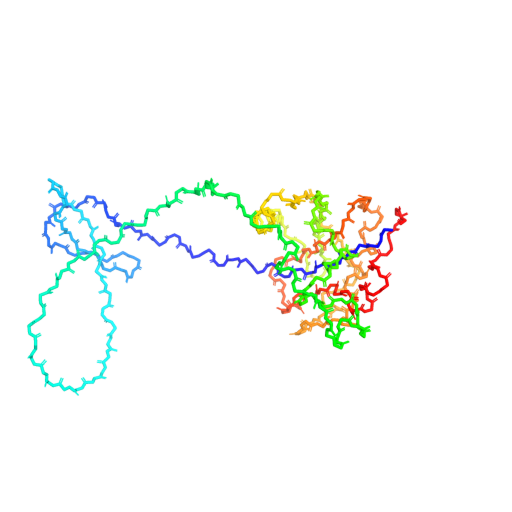 -0.971 14.906 1.00 95.12 211 ALA A C 1
ATOM 1595 O O . ALA A 1 211 ? 5.713 -2.151 15.149 1.00 95.12 211 ALA A O 1
ATOM 1596 N N . ASP A 1 212 ? 6.439 -0.040 14.932 1.00 93.69 212 ASP A N 1
ATOM 1597 C CA . ASP A 1 212 ? 7.876 -0.263 15.152 1.00 93.69 212 ASP A CA 1
ATOM 1598 C C . ASP A 1 212 ? 8.224 -1.127 16.383 1.00 93.69 212 ASP A C 1
ATOM 1600 O O . ASP A 1 212 ? 9.077 -2.003 16.274 1.00 93.69 212 ASP A O 1
ATOM 1604 N N . PRO A 1 213 ? 7.554 -1.004 17.546 1.00 94.19 213 PRO A N 1
ATOM 1605 C CA . PRO A 1 213 ? 7.843 -1.894 18.674 1.00 94.19 213 PRO A CA 1
ATOM 1606 C C . PRO A 1 213 ? 7.237 -3.306 18.547 1.00 94.19 213 PRO A C 1
ATOM 1608 O O . PRO A 1 213 ? 7.547 -4.175 19.361 1.00 94.19 213 PRO A O 1
ATOM 1611 N N . LEU A 1 214 ? 6.332 -3.537 17.592 1.00 94.25 214 LEU A N 1
ATOM 1612 C CA . LEU A 1 214 ? 5.499 -4.748 17.500 1.00 94.25 214 LEU A CA 1
ATOM 1613 C C . LEU A 1 214 ? 5.686 -5.520 16.189 1.00 94.25 214 LEU A C 1
ATOM 1615 O O . LEU A 1 214 ? 5.242 -6.664 16.071 1.00 94.25 214 LEU A O 1
ATOM 1619 N N . PHE A 1 215 ? 6.328 -4.907 15.202 1.00 94.19 215 PHE A N 1
ATOM 1620 C CA . PHE A 1 215 ? 6.514 -5.458 13.876 1.00 94.19 215 PHE A CA 1
ATOM 1621 C C . PHE A 1 215 ? 7.944 -5.214 13.415 1.00 94.19 215 PHE A C 1
ATOM 1623 O O . PHE A 1 215 ? 8.370 -4.081 13.257 1.00 94.19 215 PHE A O 1
ATOM 1630 N N . ASP A 1 216 ? 8.655 -6.301 13.140 1.00 93.31 216 ASP A N 1
ATOM 1631 C CA . ASP A 1 216 ? 10.006 -6.249 12.593 1.00 93.31 216 ASP A CA 1
ATOM 1632 C C . ASP A 1 216 ? 9.970 -5.794 11.123 1.00 93.31 216 ASP A C 1
ATOM 1634 O O . ASP A 1 216 ? 9.445 -6.502 10.251 1.00 93.31 216 ASP A O 1
ATOM 1638 N N . PHE A 1 217 ? 10.544 -4.630 10.829 1.00 92.69 217 PHE A N 1
ATOM 1639 C CA . PHE A 1 217 ? 10.614 -4.086 9.470 1.00 92.69 217 PHE A CA 1
ATOM 1640 C C . PHE A 1 217 ? 11.848 -4.540 8.680 1.00 92.69 217 PHE A C 1
ATOM 1642 O O . PHE A 1 217 ? 12.040 -4.103 7.539 1.00 92.69 217 PHE A O 1
ATOM 1649 N N . SER A 1 218 ? 12.657 -5.464 9.208 1.00 90.00 218 SER A N 1
ATOM 1650 C CA . SER A 1 218 ? 13.808 -6.013 8.487 1.00 90.00 218 SER A CA 1
ATOM 1651 C C . SER A 1 218 ? 13.404 -6.543 7.111 1.00 90.00 218 SER A C 1
ATOM 1653 O O . SER A 1 218 ? 12.463 -7.329 6.969 1.00 90.00 218 SER A O 1
ATOM 1655 N N . ALA A 1 219 ? 14.138 -6.105 6.085 1.00 88.06 219 ALA A N 1
ATOM 1656 C CA . ALA A 1 219 ? 13.914 -6.439 4.677 1.00 88.06 219 ALA A CA 1
ATOM 1657 C C . ALA A 1 219 ? 12.548 -6.012 4.091 1.00 88.06 219 ALA A C 1
ATOM 1659 O O . ALA A 1 219 ? 12.244 -6.353 2.945 1.00 88.06 219 ALA A O 1
ATOM 1660 N N . VAL A 1 220 ? 11.739 -5.234 4.817 1.00 91.56 220 VAL A N 1
ATOM 1661 C CA . VAL A 1 220 ? 10.483 -4.683 4.298 1.00 91.56 220 VAL A CA 1
ATOM 1662 C C . VAL A 1 220 ? 10.785 -3.488 3.404 1.00 91.56 220 VAL A C 1
ATOM 1664 O O . VAL A 1 220 ? 11.419 -2.516 3.811 1.00 91.56 220 VAL A O 1
ATOM 1667 N N . ARG A 1 221 ? 10.310 -3.544 2.156 1.00 87.06 221 ARG A N 1
ATOM 1668 C CA . ARG A 1 221 ? 10.547 -2.480 1.178 1.00 87.06 221 ARG A CA 1
ATOM 1669 C C . ARG A 1 221 ? 9.504 -1.371 1.242 1.00 87.06 221 ARG A C 1
ATOM 1671 O O . ARG A 1 221 ? 9.844 -0.201 1.061 1.00 87.06 221 ARG A O 1
ATOM 1678 N N . ALA A 1 222 ? 8.247 -1.734 1.468 1.00 88.62 222 ALA A N 1
ATOM 1679 C CA . ALA A 1 222 ? 7.158 -0.789 1.661 1.00 88.62 222 ALA A CA 1
ATOM 1680 C C . ALA A 1 222 ? 6.047 -1.399 2.520 1.00 88.62 222 ALA A C 1
ATOM 1682 O O . ALA A 1 222 ? 5.933 -2.620 2.633 1.00 88.62 222 ALA A O 1
ATOM 1683 N N . VAL A 1 223 ? 5.236 -0.534 3.121 1.00 91.38 223 VAL A N 1
ATOM 1684 C CA . VAL A 1 223 ? 4.167 -0.887 4.058 1.00 91.38 223 VAL A CA 1
ATOM 1685 C C . VAL A 1 223 ? 2.847 -0.346 3.540 1.00 91.38 223 VAL A C 1
ATOM 1687 O O . VAL A 1 223 ? 2.737 0.833 3.203 1.00 91.38 223 VAL A O 1
ATOM 1690 N N . ALA A 1 224 ? 1.843 -1.213 3.513 1.00 92.38 224 ALA A N 1
ATOM 1691 C CA . ALA A 1 224 ? 0.453 -0.870 3.298 1.00 92.38 224 ALA A CA 1
ATOM 1692 C C . ALA A 1 224 ? -0.278 -0.831 4.648 1.00 92.38 224 ALA A C 1
ATOM 1694 O O . ALA A 1 224 ? -0.524 -1.879 5.254 1.00 92.38 224 ALA A O 1
ATOM 1695 N N . PHE A 1 225 ? -0.645 0.364 5.111 1.00 92.94 225 PHE A N 1
ATOM 1696 C CA . PHE A 1 225 ? -1.508 0.511 6.281 1.00 92.94 225 PHE A CA 1
ATOM 1697 C C . PHE A 1 225 ? -2.974 0.403 5.867 1.00 92.94 225 PHE A C 1
ATOM 1699 O O . PHE A 1 225 ? -3.433 1.113 4.965 1.00 92.94 225 PHE A O 1
ATOM 1706 N N . VAL A 1 226 ? -3.704 -0.497 6.525 1.00 92.44 226 VAL A N 1
ATOM 1707 C CA . VAL A 1 226 ? -5.116 -0.766 6.236 1.00 92.44 226 VAL A CA 1
ATOM 1708 C C . VAL A 1 226 ? -5.981 -0.102 7.291 1.00 92.44 226 VAL A C 1
ATOM 1710 O O . VAL A 1 226 ? -5.850 -0.394 8.477 1.00 92.44 226 VAL A O 1
ATOM 1713 N N . LEU A 1 227 ? -6.895 0.754 6.841 1.00 92.44 227 LEU A N 1
ATOM 1714 C CA . LEU A 1 227 ? -7.834 1.444 7.720 1.00 92.44 227 LEU A CA 1
ATOM 1715 C C . LEU A 1 227 ? -9.038 0.558 8.099 1.00 92.44 227 LEU A C 1
ATOM 1717 O O . LEU A 1 227 ? -9.367 -0.391 7.361 1.00 92.44 227 LEU A O 1
ATOM 1721 N N . PRO A 1 228 ? -9.737 0.882 9.204 1.00 93.12 228 PRO A N 1
ATOM 1722 C CA . PRO A 1 228 ? -10.960 0.198 9.603 1.00 93.12 228 PRO A CA 1
ATOM 1723 C C . PRO A 1 228 ? -12.047 0.291 8.531 1.00 93.12 228 PRO A C 1
ATOM 1725 O O . PRO A 1 228 ? -12.183 1.292 7.817 1.00 93.12 228 PRO A O 1
ATOM 1728 N N . LYS A 1 229 ? -12.851 -0.767 8.409 1.00 90.25 229 LYS A N 1
ATOM 1729 C CA . LYS A 1 229 ? -13.981 -0.791 7.477 1.00 90.25 229 LYS A CA 1
ATOM 1730 C C . LYS A 1 229 ? -14.996 0.304 7.825 1.00 90.25 229 LYS A C 1
ATOM 1732 O O . LYS A 1 229 ? -15.407 0.435 8.969 1.00 90.25 229 LYS A O 1
ATOM 1737 N N . GLY A 1 230 ? -15.468 1.022 6.806 1.00 86.31 230 GLY A N 1
ATOM 1738 C CA . GLY A 1 230 ? -16.527 2.025 6.964 1.00 86.31 230 GLY A CA 1
ATOM 1739 C C . GLY A 1 230 ? -16.048 3.375 7.495 1.00 86.31 230 GLY A C 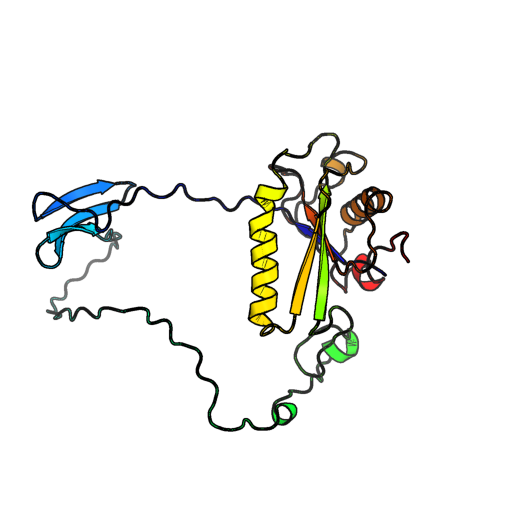1
ATOM 1740 O O . GLY A 1 230 ? -16.879 4.241 7.747 1.00 86.31 230 GLY A O 1
ATOM 1741 N N . GLN A 1 231 ? -14.735 3.572 7.631 1.00 88.62 231 GLN A N 1
ATOM 1742 C CA . GLN A 1 231 ? -14.174 4.884 7.924 1.00 88.62 231 GLN A CA 1
ATOM 1743 C C . GLN A 1 231 ? -14.586 5.919 6.863 1.00 88.62 231 GLN A C 1
ATOM 1745 O O . GLN A 1 231 ? -14.641 5.604 5.672 1.00 88.62 231 GLN A O 1
ATOM 1750 N N . THR A 1 232 ? -14.844 7.154 7.295 1.00 88.25 232 THR A N 1
ATOM 1751 C CA . THR A 1 232 ? -15.196 8.281 6.410 1.00 88.25 232 THR A CA 1
ATOM 1752 C C . THR A 1 232 ? -14.274 9.488 6.567 1.00 88.25 232 THR A C 1
ATOM 1754 O O . THR A 1 232 ? -14.448 10.483 5.867 1.00 88.25 232 THR A O 1
ATOM 1757 N N . PHE A 1 233 ? -13.321 9.434 7.499 1.00 86.56 233 PHE A N 1
ATOM 1758 C CA . PHE A 1 233 ? -12.434 10.555 7.817 1.00 86.56 233 PHE A CA 1
ATOM 1759 C C . PHE A 1 233 ? -11.316 10.724 6.774 1.00 86.56 233 PHE A C 1
ATOM 1761 O O . PHE A 1 233 ? -10.780 11.819 6.620 1.00 86.56 233 PHE A O 1
ATOM 1768 N N . MET A 1 234 ? -11.004 9.676 6.006 1.00 83.75 234 MET A N 1
ATOM 1769 C CA . MET A 1 234 ? -10.097 9.729 4.859 1.00 83.75 234 MET A CA 1
ATOM 1770 C C . MET A 1 234 ? -10.833 9.351 3.578 1.00 83.75 234 MET A C 1
ATOM 1772 O O . MET A 1 234 ? -11.034 8.171 3.275 1.00 83.75 234 MET A O 1
ATOM 1776 N N . ALA A 1 235 ? -11.212 10.368 2.803 1.00 75.31 235 ALA A N 1
ATOM 1777 C CA . ALA A 1 235 ? -11.839 10.172 1.496 1.00 75.31 235 ALA A CA 1
ATOM 1778 C C . ALA A 1 235 ? -10.848 9.605 0.464 1.00 75.31 235 ALA A C 1
ATOM 1780 O O . ALA A 1 235 ? -11.217 8.803 -0.391 1.00 75.31 235 ALA A O 1
ATOM 1781 N N . GLU A 1 236 ? -9.578 9.994 0.579 1.00 71.69 236 GLU A N 1
ATOM 1782 C CA . GLU A 1 236 ? -8.479 9.530 -0.262 1.00 71.69 236 GLU A CA 1
ATOM 1783 C C . GLU A 1 236 ? -7.338 9.002 0.618 1.00 71.69 236 GLU A C 1
ATOM 1785 O O . GLU A 1 236 ? -7.127 9.472 1.737 1.00 71.69 236 GLU A O 1
ATOM 1790 N N . GLY A 1 237 ? -6.609 8.002 0.116 1.00 70.38 237 GLY A N 1
ATOM 1791 C CA . GLY A 1 237 ? -5.414 7.479 0.779 1.00 70.38 237 GLY A CA 1
ATOM 1792 C C . GLY A 1 237 ? -4.226 8.444 0.707 1.00 70.38 237 GLY A C 1
ATOM 1793 O O . GLY A 1 237 ? -4.209 9.361 -0.113 1.00 70.38 237 GLY A O 1
ATOM 1794 N N . VAL A 1 238 ? -3.208 8.209 1.535 1.00 71.56 238 VAL A N 1
ATOM 1795 C CA . VAL A 1 238 ? -1.929 8.946 1.507 1.00 71.56 238 VAL A CA 1
ATOM 1796 C C . VAL A 1 238 ? -0.848 8.045 0.926 1.00 71.56 238 VAL A C 1
ATOM 1798 O O . VAL A 1 238 ? -0.790 6.853 1.226 1.00 71.56 238 VAL A O 1
ATOM 1801 N N . GLN A 1 239 ? 0.030 8.612 0.102 1.00 71.25 239 GLN A N 1
ATOM 1802 C CA . GLN A 1 239 ? 1.147 7.896 -0.509 1.00 71.25 239 GLN A CA 1
ATOM 1803 C C . GLN A 1 239 ? 2.467 8.582 -0.149 1.00 71.25 239 GLN A C 1
ATOM 1805 O O . GLN A 1 239 ? 2.625 9.787 -0.349 1.00 71.25 239 GLN A O 1
ATOM 1810 N N . GLY A 1 240 ? 3.441 7.803 0.318 1.00 68.81 240 GLY A N 1
ATOM 1811 C CA . GLY A 1 240 ? 4.806 8.252 0.581 1.00 68.81 240 GLY A CA 1
ATOM 1812 C C . GLY A 1 240 ? 5.604 8.416 -0.712 1.00 68.81 240 GLY A C 1
ATOM 1813 O O . GLY A 1 240 ? 6.505 7.627 -0.999 1.00 68.81 240 GLY A O 1
ATOM 1814 N N . PHE A 1 241 ? 5.267 9.420 -1.527 1.00 65.88 241 PHE A N 1
ATOM 1815 C CA . PHE A 1 241 ? 5.982 9.695 -2.776 1.00 65.88 241 PHE A CA 1
ATOM 1816 C C . PHE A 1 241 ? 7.456 10.010 -2.515 1.00 65.88 241 PHE A C 1
ATOM 1818 O O . PHE A 1 241 ? 7.777 10.724 -1.574 1.00 65.88 241 PHE A O 1
ATOM 1825 N N . LYS A 1 242 ? 8.370 9.603 -3.401 1.00 66.38 242 LYS A N 1
ATOM 1826 C CA . LYS A 1 242 ? 9.802 9.942 -3.265 1.00 66.38 242 LYS A CA 1
ATOM 1827 C C . LYS A 1 242 ? 10.076 11.457 -3.189 1.00 66.38 242 LYS A C 1
ATOM 1829 O O . LYS A 1 242 ? 11.064 11.873 -2.603 1.00 66.38 242 LYS A O 1
ATOM 1834 N N . HIS A 1 243 ? 9.217 12.278 -3.791 1.00 62.38 243 HIS A N 1
ATOM 1835 C CA . HIS A 1 243 ? 9.329 13.738 -3.746 1.00 62.38 243 HIS A CA 1
ATOM 1836 C C . HIS A 1 243 ? 8.594 14.377 -2.553 1.00 62.38 243 HIS A C 1
ATOM 1838 O O . HIS A 1 243 ? 8.584 15.600 -2.438 1.00 62.38 243 HIS A O 1
ATOM 1844 N N . SER A 1 244 ? 7.910 13.582 -1.725 1.00 66.31 244 SER A N 1
ATOM 1845 C CA . SER A 1 244 ? 7.383 14.036 -0.435 1.00 66.31 244 SER A CA 1
ATOM 1846 C C . SER A 1 244 ? 8.519 14.150 0.570 1.00 66.31 244 SER A C 1
ATOM 1848 O O . SER A 1 244 ? 9.513 13.447 0.427 1.00 66.31 244 SER A O 1
ATOM 1850 N N . GLU A 1 245 ? 8.347 14.963 1.611 1.00 65.00 245 GLU A N 1
ATOM 1851 C CA . GLU A 1 245 ? 9.290 15.043 2.736 1.00 65.00 245 GLU A CA 1
ATOM 1852 C C . GLU A 1 245 ? 9.619 13.654 3.316 1.00 65.00 245 GLU A C 1
ATOM 1854 O O . GLU A 1 245 ? 10.779 13.325 3.561 1.00 65.00 245 GLU A O 1
ATOM 1859 N N . PHE A 1 246 ? 8.604 12.795 3.435 1.00 68.12 246 PHE A N 1
ATOM 1860 C CA . PHE A 1 246 ? 8.748 11.417 3.891 1.00 68.12 246 PHE A CA 1
ATOM 1861 C C . PHE A 1 246 ? 9.616 10.575 2.947 1.00 68.12 246 PHE A C 1
ATOM 1863 O O . PHE A 1 246 ? 10.597 9.969 3.370 1.00 68.12 246 PHE A O 1
ATOM 1870 N N . GLY A 1 247 ? 9.299 10.554 1.651 1.00 66.44 247 GLY A N 1
ATOM 1871 C CA . GLY A 1 247 ? 10.030 9.737 0.680 1.00 66.44 247 GLY A CA 1
ATOM 1872 C C . GLY A 1 247 ? 11.398 10.303 0.282 1.00 66.44 247 GLY A C 1
ATOM 1873 O O . GLY A 1 247 ? 12.287 9.530 -0.084 1.00 66.44 247 GLY A O 1
ATOM 1874 N N . SER A 1 248 ? 11.611 11.621 0.373 1.00 65.31 248 SER A N 1
ATOM 1875 C CA . SER A 1 248 ? 12.893 12.260 0.046 1.00 65.31 248 SER A CA 1
ATOM 1876 C C . SER A 1 248 ? 13.962 11.946 1.083 1.00 65.31 248 SER A C 1
ATOM 1878 O O . SER A 1 248 ? 15.126 11.772 0.719 1.00 65.31 248 SER A O 1
ATOM 1880 N N . ASN A 1 249 ? 13.550 11.792 2.344 1.00 65.81 249 ASN A N 1
ATOM 1881 C CA . ASN A 1 249 ? 14.406 11.387 3.461 1.00 65.81 249 ASN A CA 1
ATOM 1882 C C . ASN A 1 249 ? 14.648 9.866 3.505 1.00 65.81 249 ASN A C 1
ATOM 1884 O O . ASN A 1 249 ? 15.312 9.366 4.406 1.00 65.81 249 ASN A O 1
ATOM 1888 N N . GLY A 1 250 ? 14.144 9.132 2.506 1.00 65.12 250 GLY A N 1
ATOM 1889 C CA . GLY A 1 250 ? 14.282 7.686 2.373 1.00 65.12 250 GLY A CA 1
ATOM 1890 C C . GLY A 1 250 ? 13.056 6.899 2.833 1.00 65.12 250 GLY A C 1
ATOM 1891 O O . GLY A 1 250 ? 12.948 5.734 2.466 1.00 65.12 250 GLY A O 1
ATOM 1892 N N . GLY A 1 251 ? 12.129 7.500 3.581 1.00 74.56 251 GLY A N 1
ATOM 1893 C CA . GLY A 1 251 ? 11.009 6.831 4.254 1.00 74.56 251 GLY A CA 1
ATOM 1894 C C . GLY A 1 251 ? 11.122 6.913 5.781 1.00 74.56 251 GLY A C 1
ATOM 1895 O O . GLY A 1 251 ? 11.941 7.667 6.306 1.00 74.56 251 GLY A O 1
ATOM 1896 N N . TYR A 1 252 ? 10.318 6.123 6.496 1.00 78.44 252 TYR A N 1
ATOM 1897 C CA . TYR A 1 252 ? 10.366 6.057 7.962 1.00 78.44 252 TYR A CA 1
ATOM 1898 C C . TYR A 1 252 ? 11.596 5.273 8.436 1.00 78.44 252 TYR A C 1
ATOM 1900 O O . TYR A 1 252 ? 11.875 4.212 7.880 1.00 78.44 252 TYR A O 1
ATOM 1908 N N . LEU A 1 253 ? 12.313 5.779 9.443 1.00 79.88 253 LEU A N 1
ATOM 1909 C CA . LEU A 1 253 ? 13.420 5.073 10.096 1.00 79.88 253 LEU A CA 1
ATOM 1910 C C . LEU A 1 253 ? 12.863 4.183 11.208 1.00 79.88 253 LEU A C 1
ATOM 1912 O O . LEU A 1 253 ? 12.307 4.704 12.170 1.00 79.88 253 LEU A O 1
ATOM 1916 N N . THR A 1 254 ? 13.001 2.870 11.053 1.00 84.38 254 THR A N 1
ATOM 1917 C CA . THR A 1 254 ? 12.555 1.871 12.034 1.00 84.38 254 THR A CA 1
ATOM 1918 C C . THR A 1 254 ? 13.712 1.456 12.942 1.00 84.38 254 THR A C 1
ATOM 1920 O O . THR A 1 254 ? 14.877 1.773 12.669 1.00 84.38 254 THR A O 1
ATOM 1923 N N . ASN A 1 255 ? 13.411 0.739 14.022 1.00 84.44 255 ASN A N 1
ATOM 1924 C CA . ASN A 1 255 ? 14.419 0.287 14.986 1.00 84.44 255 ASN A CA 1
ATOM 1925 C C . ASN A 1 255 ? 15.470 -0.650 14.374 1.00 84.44 255 ASN A C 1
ATOM 1927 O O . ASN A 1 255 ? 16.582 -0.761 14.890 1.00 84.44 255 ASN A O 1
ATOM 1931 N N . GLU A 1 256 ? 15.138 -1.318 13.271 1.00 82.56 256 GLU A N 1
ATOM 1932 C CA . GLU A 1 256 ? 16.008 -2.284 12.597 1.00 82.56 256 GLU A CA 1
ATOM 1933 C C . GLU A 1 256 ? 17.098 -1.641 11.729 1.00 82.56 256 GLU A C 1
ATOM 1935 O O . GLU A 1 256 ? 17.942 -2.355 11.181 1.00 82.56 256 GLU A O 1
ATOM 1940 N N . GLY A 1 257 ? 17.129 -0.307 11.654 1.00 58.59 257 GLY A N 1
ATOM 1941 C CA . GLY A 1 257 ? 18.221 0.450 11.048 1.00 58.59 257 GLY A CA 1
ATOM 1942 C C . GLY A 1 257 ? 17.955 0.770 9.610 1.00 58.59 257 GLY A C 1
ATOM 1943 O O . GLY A 1 257 ? 18.272 -0.052 8.714 1.00 58.59 257 GLY A O 1
#